Protein AF-A0A2P4YN60-F1 (afdb_monomer_lite)

Organism: NCBI:txid4796

Radius of gyration: 24.67 Å; chains: 1; bounding box: 61×60×65 Å

pLDDT: mean 72.54, std 12.43, range [42.12, 94.31]

Structure (mmCIF, N/CA/C/O backbone):
data_AF-A0A2P4YN60-F1
#
_entry.id   AF-A0A2P4YN60-F1
#
loop_
_atom_site.group_PDB
_atom_site.id
_atom_site.type_symbol
_atom_site.label_atom_id
_atom_site.label_alt_id
_atom_site.label_comp_id
_atom_site.label_asym_id
_atom_site.label_entity_id
_atom_site.label_seq_id
_atom_site.pdbx_PDB_ins_code
_atom_site.Cartn_x
_atom_site.Cartn_y
_atom_site.Cartn_z
_atom_site.occupancy
_atom_site.B_iso_or_equiv
_atom_site.auth_seq_id
_atom_site.auth_comp_id
_atom_site.auth_asym_id
_atom_site.auth_atom_id
_atom_site.pdbx_PDB_model_num
ATOM 1 N N . MET A 1 1 ? -10.918 16.154 24.716 1.00 43.75 1 MET A N 1
ATOM 2 C CA . MET A 1 1 ? -9.650 16.885 24.936 1.00 43.75 1 MET A CA 1
ATOM 3 C C . MET A 1 1 ? -8.994 17.128 23.589 1.00 43.75 1 MET A C 1
ATOM 5 O O . MET A 1 1 ? -8.683 16.168 22.895 1.00 43.75 1 MET A O 1
ATOM 9 N N . SER A 1 2 ? -8.875 18.389 23.170 1.00 44.59 2 SER A N 1
ATOM 10 C CA . SER A 1 2 ? -8.253 18.737 21.890 1.00 44.59 2 SER A CA 1
ATOM 11 C C . SER A 1 2 ? -6.733 18.728 22.062 1.00 44.59 2 SER A C 1
ATOM 13 O O . SER 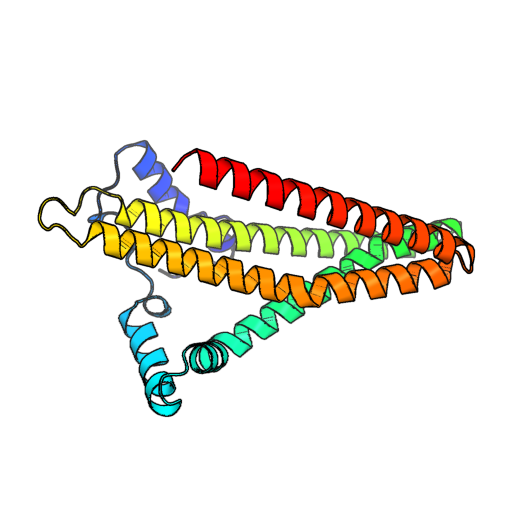A 1 2 ? -6.166 19.667 22.608 1.00 44.59 2 SER A O 1
ATOM 15 N N . ALA A 1 3 ? -6.074 17.636 21.670 1.00 56.84 3 ALA A N 1
ATOM 16 C CA . ALA A 1 3 ? -4.616 17.599 21.599 1.00 56.84 3 ALA A CA 1
ATOM 17 C C . ALA A 1 3 ? -4.142 18.468 20.424 1.00 56.84 3 ALA A C 1
ATOM 19 O O . ALA A 1 3 ? -4.692 18.352 19.322 1.00 56.84 3 ALA A O 1
ATOM 20 N N . GLY A 1 4 ? -3.128 19.308 20.655 1.00 73.94 4 GLY A N 1
ATOM 21 C CA . GLY A 1 4 ? -2.472 20.091 19.604 1.00 73.94 4 GLY A CA 1
ATOM 22 C C . GLY A 1 4 ? -1.830 19.196 18.538 1.00 73.94 4 GLY A C 1
ATOM 23 O O . GLY A 1 4 ? -1.498 18.042 18.806 1.00 73.94 4 GLY A O 1
ATOM 24 N N . ILE A 1 5 ? -1.648 19.721 17.324 1.00 70.12 5 ILE A N 1
ATOM 25 C CA . ILE A 1 5 ? -1.175 18.962 16.148 1.00 70.12 5 ILE A CA 1
ATOM 26 C C . ILE A 1 5 ? 0.157 18.250 16.436 1.00 70.12 5 ILE A C 1
ATOM 28 O O . ILE A 1 5 ? 0.288 17.057 16.179 1.00 70.12 5 ILE A O 1
ATOM 32 N N . VAL A 1 6 ? 1.100 18.939 17.083 1.00 69.00 6 VAL A N 1
ATOM 33 C CA . VAL A 1 6 ? 2.401 18.371 17.481 1.00 69.00 6 VAL A CA 1
ATOM 34 C C . VAL A 1 6 ? 2.238 17.231 18.494 1.00 69.00 6 VAL A C 1
ATOM 36 O O . VAL A 1 6 ? 2.903 16.204 18.390 1.00 69.00 6 VAL A O 1
ATOM 39 N N . SER A 1 7 ? 1.301 17.360 19.438 1.00 71.38 7 SER A N 1
ATOM 40 C CA . SER A 1 7 ? 1.007 16.303 20.414 1.00 71.38 7 SER A CA 1
ATOM 41 C C . SER A 1 7 ? 0.404 15.060 19.759 1.00 71.38 7 SER A C 1
ATOM 43 O O . SER A 1 7 ? 0.708 13.943 20.177 1.00 71.38 7 SER A O 1
ATOM 45 N N . ARG A 1 8 ? -0.406 15.238 18.706 1.00 68.31 8 ARG A N 1
ATOM 46 C CA . ARG A 1 8 ? -0.964 14.131 17.916 1.00 68.31 8 ARG A CA 1
ATOM 47 C C . ARG A 1 8 ? 0.113 13.402 17.116 1.00 68.31 8 ARG A C 1
ATOM 49 O O . ARG A 1 8 ? 0.113 12.178 17.133 1.00 68.31 8 ARG A O 1
ATOM 56 N N . ILE A 1 9 ? 1.031 14.139 16.486 1.00 70.62 9 ILE A N 1
ATOM 57 C CA . ILE A 1 9 ? 2.128 13.573 15.681 1.00 70.62 9 ILE A CA 1
ATOM 58 C C . ILE A 1 9 ? 3.098 12.772 16.558 1.00 70.62 9 ILE A C 1
ATOM 60 O O . ILE A 1 9 ? 3.406 11.629 16.248 1.00 70.62 9 ILE A O 1
ATOM 64 N N . PHE A 1 10 ? 3.535 13.334 17.687 1.00 74.44 10 PHE A N 1
ATOM 65 C CA . PHE A 1 10 ? 4.484 12.668 18.591 1.00 74.44 10 PHE A CA 1
ATOM 66 C C . PHE A 1 10 ? 3.835 11.681 19.570 1.00 74.44 10 PHE A C 1
ATOM 68 O O . PHE A 1 10 ? 4.508 11.206 20.488 1.00 74.44 10 PHE A O 1
ATOM 75 N N . LEU A 1 11 ? 2.528 11.414 19.431 1.00 71.88 11 LEU A N 1
ATOM 76 C CA . LEU A 1 11 ? 1.753 10.559 20.340 1.00 71.88 11 LEU A CA 1
ATOM 77 C C . LEU A 1 11 ? 1.942 10.939 21.822 1.00 71.88 11 LEU A C 1
ATOM 79 O O . LEU A 1 11 ? 1.804 10.112 22.723 1.00 71.88 11 LEU A O 1
ATOM 83 N N . SER A 1 12 ? 2.257 12.206 22.114 1.00 76.19 12 SER A N 1
ATOM 84 C CA . SER A 1 12 ? 2.597 12.625 23.477 1.00 76.19 12 SER A CA 1
ATOM 85 C C . SER A 1 12 ? 1.397 12.536 24.420 1.00 76.19 12 SER A C 1
ATOM 87 O O . SER A 1 12 ? 1.572 12.356 25.623 1.00 76.19 12 SER A O 1
ATOM 89 N N . TRP A 1 13 ? 0.182 12.564 23.864 1.00 75.19 13 TRP A N 1
ATOM 90 C CA . TRP A 1 13 ? -1.073 12.324 24.575 1.00 75.19 13 TRP A CA 1
ATOM 91 C C . TRP A 1 13 ? -1.204 10.888 25.122 1.00 75.19 13 TRP A C 1
ATOM 93 O O . TRP A 1 13 ? -1.932 10.679 26.091 1.00 75.19 13 TRP A O 1
ATOM 103 N N . ALA A 1 14 ? -0.488 9.910 24.552 1.00 74.38 14 ALA A N 1
ATOM 104 C CA . ALA A 1 14 ? -0.507 8.513 24.994 1.00 74.38 14 ALA A CA 1
ATOM 105 C C . ALA A 1 14 ? 0.460 8.235 26.163 1.00 74.38 14 ALA A C 1
ATOM 107 O O . ALA A 1 14 ? 0.212 7.351 26.989 1.00 74.38 14 ALA A O 1
ATOM 108 N N . ARG A 1 15 ? 1.531 9.034 26.284 1.00 78.31 15 ARG A N 1
ATOM 109 C CA . ARG A 1 15 ? 2.585 8.896 27.308 1.00 78.31 15 ARG A CA 1
ATOM 110 C C . ARG A 1 15 ? 2.077 8.763 28.754 1.00 78.31 15 ARG A C 1
ATOM 112 O O . ARG A 1 15 ? 2.523 7.834 29.422 1.00 78.31 15 ARG A O 1
ATOM 119 N N . PRO A 1 16 ? 1.153 9.604 29.265 1.00 80.12 16 PRO A N 1
ATOM 120 C CA . PRO A 1 16 ? 0.710 9.498 30.659 1.00 80.12 16 PRO A CA 1
ATOM 121 C C . PRO A 1 16 ? -0.002 8.175 30.974 1.00 80.12 16 PRO A C 1
ATOM 123 O O . PRO A 1 16 ? 0.125 7.661 32.082 1.00 80.12 16 PRO A O 1
ATOM 126 N N . ARG A 1 17 ? -0.718 7.577 30.009 1.00 73.06 17 ARG A N 1
ATOM 127 C CA . ARG A 1 17 ? -1.339 6.258 30.208 1.00 73.06 17 ARG A CA 1
ATOM 128 C C . ARG A 1 17 ? -0.345 5.117 30.065 1.00 73.06 17 ARG A C 1
ATOM 130 O O . ARG A 1 17 ? -0.485 4.139 30.786 1.00 73.06 17 ARG A O 1
ATOM 137 N N . MET A 1 18 ? 0.656 5.235 29.192 1.00 78.00 18 MET A N 1
ATOM 138 C CA . MET A 1 18 ? 1.744 4.253 29.118 1.00 78.00 18 MET A CA 1
ATOM 139 C C . MET A 1 18 ? 2.541 4.190 30.424 1.00 78.00 18 MET A C 1
ATOM 141 O O . MET A 1 18 ? 2.832 3.102 30.908 1.00 78.00 18 MET A O 1
ATOM 145 N N . ASP A 1 19 ? 2.832 5.339 31.034 1.00 82.31 19 ASP A N 1
ATOM 146 C CA . ASP A 1 19 ? 3.507 5.388 32.335 1.00 82.31 19 ASP A CA 1
ATOM 147 C C . ASP A 1 19 ? 2.635 4.779 33.451 1.00 82.31 19 ASP A C 1
ATOM 149 O O . ASP A 1 19 ? 3.107 4.023 34.300 1.00 82.31 19 ASP A O 1
ATOM 153 N N . GLN A 1 20 ? 1.322 5.018 33.404 1.00 78.88 20 GLN A N 1
ATOM 154 C CA . GLN A 1 20 ? 0.365 4.386 34.313 1.00 78.88 20 GLN A CA 1
ATOM 155 C C . GLN A 1 20 ? 0.275 2.861 34.105 1.00 78.88 20 GLN A C 1
ATOM 157 O O . GLN A 1 20 ? 0.205 2.125 35.087 1.00 78.88 20 GLN A O 1
ATOM 162 N N . ALA A 1 21 ? 0.321 2.391 32.853 1.00 75.25 21 ALA A N 1
ATOM 163 C CA . ALA A 1 21 ? 0.337 0.974 32.477 1.00 75.25 21 ALA A CA 1
ATOM 164 C C . ALA A 1 21 ? 1.585 0.247 32.986 1.00 75.25 21 ALA A C 1
ATOM 166 O O . ALA A 1 21 ? 1.522 -0.917 33.373 1.00 75.25 21 ALA A O 1
ATOM 167 N N . HIS A 1 22 ? 2.723 0.942 32.976 1.00 80.62 22 HIS A N 1
ATOM 168 C CA . HIS A 1 22 ? 3.987 0.412 33.467 1.00 80.62 22 HIS A CA 1
ATOM 169 C C . HIS A 1 22 ? 3.972 0.221 34.990 1.00 80.62 22 HIS A C 1
ATOM 171 O O . HIS A 1 22 ? 4.568 -0.716 35.510 1.00 80.62 22 HIS A O 1
ATOM 177 N N . LYS A 1 23 ? 3.252 1.093 35.707 1.00 84.44 23 LYS A N 1
ATOM 178 C CA . LYS A 1 23 ? 3.158 1.082 37.175 1.00 84.44 23 LYS A CA 1
ATOM 179 C C . LYS A 1 23 ? 2.063 0.163 37.714 1.00 84.44 23 LYS A C 1
ATOM 181 O O . LYS A 1 23 ? 2.186 -0.329 38.833 1.00 84.44 23 LYS A O 1
ATOM 186 N N . ARG A 1 24 ? 0.973 -0.044 36.969 1.00 77.56 24 ARG A N 1
ATOM 187 C CA . ARG A 1 24 ? -0.135 -0.921 37.377 1.00 77.56 24 ARG A CA 1
ATOM 188 C C . ARG A 1 24 ? -0.867 -1.516 36.177 1.00 77.56 24 ARG A C 1
ATOM 190 O O . ARG A 1 24 ? -0.985 -0.879 35.133 1.00 77.56 24 ARG A O 1
ATOM 197 N N . GLN A 1 25 ? -1.460 -2.693 36.368 1.00 74.44 25 GLN A N 1
ATOM 198 C CA . GLN A 1 25 ? -2.369 -3.277 35.382 1.00 74.44 25 GLN A CA 1
ATOM 199 C C . GLN A 1 25 ? -3.595 -2.366 35.188 1.00 74.44 25 GLN A C 1
ATOM 201 O O . GLN A 1 25 ? -4.212 -1.930 36.162 1.00 74.44 25 GLN A O 1
ATOM 206 N N . LEU A 1 26 ? -3.929 -2.049 33.933 1.00 71.75 26 LEU A N 1
ATOM 207 C CA . LEU A 1 26 ? -5.064 -1.181 33.614 1.00 71.75 26 LEU A CA 1
ATOM 208 C C . LEU A 1 26 ? -6.398 -1.900 33.824 1.00 71.75 26 LEU A C 1
ATOM 210 O O . LEU A 1 26 ? -6.600 -3.021 33.351 1.00 71.75 26 LEU A O 1
ATOM 214 N N . ASN A 1 27 ? -7.336 -1.196 34.454 1.00 69.94 27 ASN A N 1
ATOM 215 C CA . ASN A 1 27 ? -8.731 -1.615 34.559 1.00 69.94 27 ASN A CA 1
ATOM 216 C C . ASN A 1 27 ? -9.571 -1.032 33.413 1.00 69.94 27 ASN A C 1
ATOM 218 O O . ASN A 1 27 ? -9.214 -0.018 32.817 1.00 69.94 27 ASN A O 1
ATOM 222 N N . SER A 1 28 ? -10.734 -1.628 33.128 1.00 66.81 28 SER A N 1
ATOM 223 C CA . SER A 1 28 ? -11.638 -1.180 32.052 1.00 66.81 28 SER A CA 1
ATOM 224 C C . SER A 1 28 ? -12.156 0.258 32.214 1.00 66.81 28 SER A C 1
ATOM 226 O O . SER A 1 28 ? -12.611 0.856 31.246 1.00 66.81 28 SER A O 1
ATOM 228 N N . SER A 1 29 ? -12.081 0.828 33.417 1.00 67.38 29 SER A N 1
ATOM 229 C CA . SER A 1 29 ? -12.421 2.227 33.708 1.00 67.38 29 SER A CA 1
ATOM 230 C C . SER A 1 29 ? -11.293 3.220 33.399 1.00 67.38 29 SER A C 1
ATOM 232 O O . SER A 1 29 ? -11.545 4.418 33.315 1.00 67.38 29 SER A O 1
ATOM 234 N N . ASP A 1 30 ? -10.050 2.751 33.238 1.00 66.69 30 ASP A N 1
ATOM 235 C CA . ASP A 1 30 ? -8.882 3.596 32.930 1.00 66.69 30 ASP A CA 1
ATOM 236 C C . ASP A 1 30 ? -8.747 3.901 31.431 1.00 66.69 30 ASP A C 1
ATOM 238 O O . ASP A 1 30 ? -7.851 4.617 30.984 1.00 66.69 30 ASP A O 1
ATOM 242 N N . VAL A 1 31 ? -9.658 3.350 30.649 1.00 68.75 31 VAL A N 1
ATOM 243 C CA . VAL A 1 31 ? -9.699 3.400 29.201 1.00 68.75 31 VAL A CA 1
ATOM 244 C C . VAL A 1 31 ? -10.334 4.705 28.766 1.00 68.75 31 VAL A C 1
ATOM 246 O O . VAL A 1 31 ? -11.348 5.122 29.324 1.00 68.75 31 VAL A O 1
ATOM 249 N N . TRP A 1 32 ? -9.764 5.365 27.761 1.00 67.81 32 TRP A N 1
ATOM 250 C CA . TRP A 1 32 ? -10.426 6.534 27.196 1.00 67.81 32 TRP A CA 1
ATOM 251 C C . TRP A 1 32 ? -11.763 6.148 26.574 1.00 67.81 32 TRP A C 1
ATOM 253 O O . TRP A 1 32 ? -11.847 5.226 25.763 1.00 67.81 32 TRP A O 1
ATOM 263 N N . SER A 1 33 ? -12.797 6.910 26.913 1.00 61.34 33 SER A N 1
ATOM 264 C CA . SER A 1 33 ? -14.061 6.872 26.193 1.00 61.34 33 SER A CA 1
ATOM 265 C C . SER A 1 33 ? -13.808 7.213 24.725 1.00 61.34 33 SER A C 1
ATOM 267 O O . SER A 1 33 ? -13.097 8.181 24.426 1.00 61.34 33 SER A O 1
ATOM 269 N N . LEU A 1 34 ? -14.383 6.425 23.813 1.00 61.97 34 LEU A N 1
ATOM 270 C CA . LEU A 1 34 ? -14.265 6.698 22.385 1.00 61.97 34 LEU A CA 1
ATOM 271 C C . LEU A 1 34 ? -14.807 8.106 22.083 1.00 61.97 34 LEU A C 1
ATOM 273 O O . LEU A 1 34 ? -15.872 8.471 22.587 1.00 61.97 34 LEU A O 1
ATOM 277 N N . PRO A 1 35 ? -14.108 8.912 21.264 1.00 64.38 35 PRO A N 1
ATOM 278 C CA . PRO A 1 35 ? -14.649 10.182 20.802 1.00 64.38 35 PRO A CA 1
ATOM 279 C C . PRO A 1 35 ? -15.993 9.961 20.092 1.00 64.38 35 PRO A C 1
ATOM 281 O O . PRO A 1 35 ? -16.106 9.041 19.283 1.00 64.38 35 PRO A O 1
ATOM 284 N N . CYS A 1 36 ? -16.975 10.845 20.313 1.00 57.22 36 CYS A N 1
ATOM 285 C CA . CYS A 1 36 ? -18.318 10.775 19.712 1.00 57.22 36 CYS A CA 1
ATOM 286 C C . CYS A 1 36 ? -18.390 10.381 18.216 1.00 57.22 36 CYS A C 1
ATOM 288 O O . CYS A 1 36 ? -19.293 9.616 17.870 1.00 57.22 36 CYS A O 1
ATOM 290 N N . PRO A 1 37 ? -17.493 10.833 17.305 1.00 60.25 37 PRO A N 1
ATOM 291 C CA . PRO A 1 37 ? -17.544 10.412 15.897 1.00 60.25 37 PRO A CA 1
ATOM 292 C C . PRO A 1 37 ? -17.231 8.926 15.655 1.00 60.25 37 PRO A C 1
ATOM 294 O O . PRO A 1 37 ? -17.560 8.410 14.591 1.00 60.25 37 PRO A O 1
ATOM 297 N N . PHE A 1 38 ? -16.600 8.242 16.611 1.00 56.81 38 PHE A N 1
ATOM 298 C CA . PHE A 1 38 ? -16.247 6.821 16.536 1.00 56.81 38 PHE A CA 1
ATOM 299 C C . PHE A 1 38 ? -17.118 5.944 17.444 1.00 56.81 38 PHE A C 1
ATOM 301 O O . PHE A 1 38 ? -16.873 4.746 17.569 1.00 56.81 38 PHE A O 1
ATOM 308 N N . GLN A 1 39 ? -18.137 6.523 18.082 1.00 66.88 39 GLN A N 1
ATOM 309 C CA . GLN A 1 39 ? -19.069 5.772 18.910 1.00 66.88 39 GLN A CA 1
ATOM 310 C C . GLN A 1 39 ? -19.992 4.920 18.032 1.00 66.88 39 GLN A C 1
ATOM 312 O O . GLN A 1 39 ? -20.512 5.389 17.014 1.00 66.88 39 GLN A O 1
ATOM 317 N N . ALA A 1 40 ? -20.203 3.666 18.441 1.00 62.59 40 ALA A N 1
ATOM 318 C CA . ALA A 1 40 ? -20.997 2.699 17.690 1.00 62.59 40 ALA A CA 1
ATOM 319 C C . ALA A 1 40 ? -22.408 3.223 17.387 1.00 62.59 40 ALA A C 1
ATOM 321 O O . ALA A 1 40 ? -22.865 3.086 16.259 1.00 62.59 40 ALA A O 1
ATOM 322 N N . ASP A 1 41 ? -23.054 3.903 18.337 1.00 64.25 41 ASP A N 1
ATOM 323 C CA . ASP A 1 41 ? -24.407 4.447 18.167 1.00 64.25 41 ASP A CA 1
ATOM 324 C C . ASP A 1 41 ? -24.482 5.476 17.029 1.00 64.25 41 ASP A C 1
ATOM 326 O O . ASP A 1 41 ? -25.377 5.421 16.185 1.00 64.25 41 ASP A O 1
ATOM 330 N N . THR A 1 42 ? -23.496 6.372 16.944 1.00 65.88 42 THR A N 1
ATOM 331 C CA . THR A 1 42 ? -23.396 7.390 15.889 1.00 65.88 42 THR A CA 1
ATOM 332 C C . THR A 1 42 ? -23.143 6.752 14.521 1.00 65.88 42 THR A C 1
ATOM 334 O O . THR A 1 42 ? -23.767 7.129 13.523 1.00 65.88 42 THR A O 1
ATOM 337 N N . ILE A 1 43 ? -22.245 5.761 14.457 1.00 65.94 43 ILE A N 1
ATOM 338 C CA . ILE A 1 43 ? -21.926 5.041 13.215 1.00 65.94 43 ILE A CA 1
ATOM 339 C C . ILE A 1 43 ? -23.137 4.231 12.754 1.00 65.94 43 ILE A C 1
ATOM 341 O O . ILE A 1 43 ? -23.503 4.312 11.584 1.00 65.94 43 ILE A O 1
ATOM 345 N N . VAL A 1 44 ? -23.801 3.515 13.664 1.00 66.81 44 VAL A N 1
ATOM 346 C CA . VAL A 1 44 ? -25.009 2.731 13.382 1.00 66.81 44 VAL A CA 1
ATOM 347 C C . VAL A 1 44 ? -26.122 3.637 12.875 1.00 66.81 44 VAL A C 1
ATOM 349 O O . VAL A 1 44 ? -26.701 3.330 11.841 1.00 66.81 44 VAL A O 1
ATOM 352 N N . GLN A 1 45 ? -26.373 4.793 13.495 1.00 69.06 45 GLN A N 1
ATOM 353 C CA . GLN A 1 45 ? -27.378 5.742 12.999 1.00 69.06 45 GLN A CA 1
ATOM 354 C C . GLN A 1 45 ? -27.037 6.304 11.609 1.00 69.06 45 GLN A C 1
ATOM 356 O O . GLN A 1 45 ? -27.930 6.503 10.779 1.00 69.06 45 GLN A O 1
ATOM 361 N N . THR A 1 46 ? -25.749 6.517 11.328 1.00 69.44 46 THR A N 1
ATOM 362 C CA . THR A 1 46 ? -25.265 6.960 10.012 1.00 69.44 46 THR A CA 1
ATOM 363 C C . THR A 1 46 ? -25.405 5.857 8.957 1.00 69.44 46 THR A C 1
ATOM 365 O O . THR A 1 46 ? -25.714 6.147 7.805 1.00 69.44 46 THR A O 1
ATOM 368 N N . PHE A 1 47 ? -25.234 4.590 9.346 1.00 66.31 47 PHE A N 1
ATOM 369 C CA . PHE A 1 47 ? -25.337 3.423 8.467 1.00 66.31 47 PHE A CA 1
ATOM 370 C C . PHE A 1 47 ? -26.769 2.930 8.257 1.00 66.31 47 PHE A C 1
ATOM 372 O O . PHE A 1 47 ? -27.108 2.427 7.189 1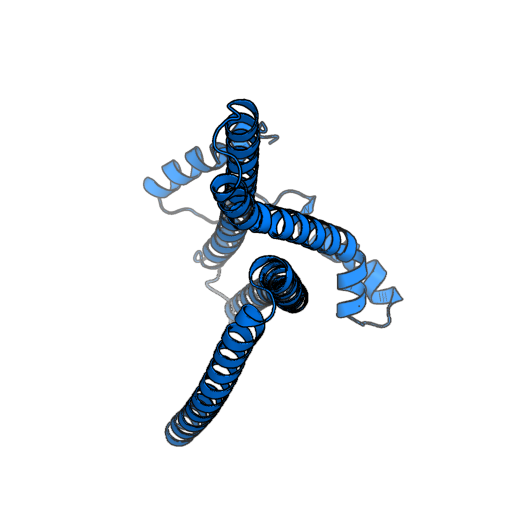.00 66.31 47 PHE A O 1
ATOM 379 N N . GLN A 1 48 ? -27.631 3.077 9.259 1.00 69.00 48 GLN A N 1
ATOM 380 C CA . GLN A 1 48 ? -28.985 2.535 9.259 1.00 69.00 48 GLN A CA 1
ATOM 381 C C . GLN A 1 48 ? -29.862 3.215 8.201 1.00 69.00 48 GLN A C 1
ATOM 383 O O . GLN A 1 48 ? -30.613 2.532 7.506 1.00 69.00 48 GLN A O 1
ATOM 388 N N . LYS A 1 49 ? -29.708 4.532 8.000 1.00 71.25 49 LYS A N 1
ATOM 389 C CA . LYS A 1 49 ? -30.411 5.290 6.947 1.00 71.25 49 LYS A CA 1
ATOM 390 C C . LYS A 1 49 ? -30.136 4.739 5.527 1.00 71.25 49 LYS A C 1
ATOM 392 O O . LYS A 1 49 ? -31.097 4.376 4.849 1.00 71.25 49 LYS A O 1
ATOM 397 N N . PRO A 1 50 ? -28.876 4.606 5.062 1.00 65.94 50 PRO A N 1
ATOM 398 C CA . PRO A 1 50 ? -28.579 4.023 3.751 1.00 65.94 50 PRO A CA 1
ATOM 399 C C . PRO A 1 50 ? -28.871 2.516 3.666 1.00 65.94 50 PRO A C 1
ATOM 401 O O . PRO A 1 50 ? -29.274 2.032 2.612 1.00 65.94 50 PRO A O 1
ATOM 404 N N . LEU A 1 51 ? -28.746 1.751 4.754 1.00 68.81 51 LEU A N 1
ATOM 405 C CA . LEU A 1 51 ? -28.976 0.299 4.718 1.00 68.81 51 LEU A CA 1
ATOM 406 C C . LEU A 1 51 ? -30.454 -0.068 4.481 1.00 68.81 51 LEU A C 1
ATOM 408 O O . LEU A 1 51 ? -30.743 -1.061 3.806 1.00 68.81 51 LEU A O 1
ATOM 412 N N . VAL A 1 52 ? -31.380 0.768 4.969 1.00 69.75 52 VAL A N 1
ATOM 413 C CA . VAL A 1 52 ? -32.821 0.663 4.680 1.00 69.75 52 VAL A CA 1
ATOM 414 C C . VAL A 1 52 ? -33.138 1.096 3.241 1.00 69.75 52 VAL A C 1
ATOM 416 O O . VAL A 1 52 ? -33.921 0.426 2.569 1.00 69.75 52 VAL A O 1
ATOM 419 N N . LEU A 1 53 ? -32.488 2.149 2.727 1.00 73.69 53 LEU A N 1
ATOM 420 C CA . LEU A 1 53 ? -32.688 2.644 1.355 1.00 73.69 53 LEU A CA 1
ATOM 421 C C . LEU A 1 53 ? -32.194 1.663 0.273 1.00 73.69 53 LEU A C 1
ATOM 423 O O . LEU A 1 53 ? -32.821 1.533 -0.775 1.00 73.69 53 LEU A O 1
ATOM 427 N N . PHE A 1 54 ? -31.102 0.933 0.521 1.00 70.50 54 PHE A N 1
ATOM 428 C CA . PHE A 1 54 ? -30.464 0.043 -0.463 1.00 70.50 54 PHE A CA 1
ATOM 429 C C . PHE A 1 54 ? -30.841 -1.445 -0.327 1.00 70.50 54 PHE A C 1
ATOM 431 O O . PHE A 1 54 ? -30.041 -2.317 -0.662 1.00 70.50 54 PHE A O 1
ATOM 438 N N . LYS A 1 55 ? -32.048 -1.772 0.164 1.00 66.31 55 LYS A N 1
ATOM 439 C CA . LYS A 1 55 ? -32.556 -3.163 0.256 1.00 66.31 55 LYS A CA 1
ATOM 440 C C . LYS A 1 55 ? -31.541 -4.157 0.872 1.00 66.31 55 LYS A C 1
ATOM 442 O O . LYS A 1 55 ? -31.392 -5.272 0.381 1.00 66.31 55 LYS A O 1
ATOM 447 N N . ARG A 1 56 ? -30.828 -3.762 1.939 1.00 62.50 56 ARG A N 1
ATOM 448 C CA . ARG A 1 56 ? -29.797 -4.569 2.639 1.00 62.50 56 ARG A CA 1
ATOM 449 C C . ARG A 1 56 ? -28.521 -4.911 1.848 1.00 62.50 56 ARG A C 1
ATOM 451 O O . ARG A 1 56 ? -27.749 -5.755 2.303 1.00 62.50 56 ARG A O 1
ATOM 458 N N . SER A 1 57 ? -28.208 -4.248 0.731 1.00 71.12 57 SER A N 1
ATOM 459 C CA . SER A 1 57 ? -26.894 -4.435 0.095 1.00 71.12 57 SER A CA 1
ATOM 460 C C . SER A 1 57 ? -25.781 -3.732 0.896 1.00 71.12 57 SER A C 1
ATOM 462 O O . SER A 1 57 ? -25.494 -2.551 0.688 1.00 71.12 57 SER A O 1
ATOM 464 N N . LEU A 1 58 ? -25.140 -4.477 1.802 1.00 72.06 58 LEU A N 1
ATOM 465 C CA . LEU A 1 58 ? -23.993 -4.058 2.625 1.00 72.06 58 LEU A CA 1
ATOM 466 C C . LEU A 1 58 ? -22.851 -3.359 1.860 1.00 72.06 58 LEU A C 1
ATOM 468 O O . LEU A 1 58 ? -22.436 -2.286 2.302 1.00 72.06 58 LEU A O 1
ATOM 472 N N . PRO A 1 59 ? -22.352 -3.878 0.718 1.00 73.56 59 PRO A N 1
ATOM 473 C CA . PRO A 1 59 ? -21.219 -3.254 0.032 1.00 73.56 59 PRO A CA 1
ATOM 474 C C . PRO A 1 59 ? -21.568 -1.877 -0.542 1.00 73.56 59 PRO A C 1
ATOM 476 O O . PRO A 1 59 ? -20.726 -0.985 -0.560 1.00 73.56 59 PRO A O 1
ATOM 479 N N . ARG A 1 60 ? -22.824 -1.664 -0.955 1.00 72.38 60 ARG A N 1
ATOM 480 C CA . ARG A 1 60 ? -23.271 -0.385 -1.521 1.00 72.38 60 ARG A CA 1
ATOM 481 C C . ARG A 1 60 ? -23.439 0.691 -0.449 1.00 72.38 60 ARG A C 1
ATOM 483 O O . ARG A 1 60 ? -23.049 1.833 -0.673 1.00 72.38 60 ARG A O 1
ATOM 490 N N . ALA A 1 61 ? -23.945 0.314 0.726 1.00 70.94 61 ALA A N 1
ATOM 491 C CA . ALA A 1 61 ? -24.025 1.208 1.881 1.00 70.94 61 ALA A CA 1
ATOM 492 C C . ALA A 1 61 ? -22.623 1.590 2.401 1.00 70.94 61 ALA A C 1
ATOM 494 O O . ALA A 1 61 ? -22.364 2.763 2.667 1.00 70.94 61 ALA A O 1
ATOM 495 N N . LEU A 1 62 ? -21.693 0.624 2.451 1.00 71.81 62 LEU A N 1
ATOM 496 C CA . LEU A 1 62 ? -20.272 0.859 2.745 1.00 71.81 62 LEU A CA 1
ATOM 497 C C . LEU A 1 62 ? -19.646 1.869 1.784 1.00 71.81 62 LEU A C 1
ATOM 499 O O . LEU A 1 62 ? -19.019 2.830 2.230 1.00 71.81 62 LEU A O 1
ATOM 503 N N . PHE A 1 63 ? -19.857 1.686 0.481 1.00 77.31 63 PHE A N 1
ATOM 504 C CA . PHE A 1 63 ? -19.277 2.567 -0.527 1.00 77.31 63 PHE A CA 1
ATOM 505 C C . PHE A 1 63 ? -19.831 3.995 -0.461 1.00 77.31 63 PHE A C 1
ATOM 507 O O . PHE A 1 63 ? -19.099 4.943 -0.707 1.00 77.31 63 PHE A O 1
ATOM 514 N N . GLN A 1 64 ? -21.096 4.189 -0.086 1.00 76.50 64 GLN A N 1
ATOM 515 C CA . GLN A 1 64 ? -21.662 5.534 0.037 1.00 76.50 64 GLN A CA 1
ATOM 516 C C . GLN A 1 64 ? -21.112 6.304 1.247 1.00 76.50 64 GLN A C 1
ATOM 518 O O . GLN A 1 64 ? -20.878 7.506 1.153 1.00 76.50 64 GLN A O 1
ATOM 523 N N . VAL A 1 65 ? -20.897 5.627 2.378 1.00 71.06 65 VAL A N 1
ATOM 524 C CA . VAL A 1 65 ? -20.431 6.272 3.619 1.00 71.06 65 VAL A CA 1
ATOM 525 C C . VAL A 1 65 ? -18.914 6.475 3.615 1.00 71.06 65 VAL A C 1
ATOM 527 O O . VAL A 1 65 ? -18.425 7.524 4.035 1.00 71.06 65 VAL A O 1
ATOM 530 N N . PHE A 1 66 ? -18.155 5.494 3.122 1.00 71.19 66 PHE A N 1
ATOM 531 C CA . PHE A 1 66 ? -16.689 5.516 3.154 1.00 71.19 66 PHE A CA 1
ATOM 532 C C . PHE A 1 66 ? -16.034 5.784 1.796 1.00 71.19 66 PHE A C 1
ATOM 534 O O . PHE A 1 66 ? -14.821 5.975 1.752 1.00 71.19 66 PHE A O 1
ATOM 541 N N . GLY A 1 67 ? -16.796 5.859 0.702 1.00 78.00 67 GLY A N 1
ATOM 542 C CA . GLY A 1 67 ? -16.255 5.969 -0.658 1.00 78.00 67 GLY A CA 1
ATOM 543 C C . GLY A 1 67 ? -15.386 7.200 -0.889 1.00 78.00 67 GLY A C 1
ATOM 544 O O . GLY A 1 67 ? -14.345 7.089 -1.526 1.00 78.00 67 GLY A O 1
ATOM 545 N N . LEU A 1 68 ? -15.742 8.356 -0.314 1.00 79.00 68 LEU A N 1
ATOM 546 C CA . LEU A 1 68 ? -14.905 9.556 -0.431 1.00 79.00 68 LEU A CA 1
ATOM 547 C C . LEU A 1 68 ? -13.550 9.366 0.264 1.00 79.00 68 LEU A C 1
ATOM 549 O O . LEU A 1 68 ? -12.515 9.724 -0.287 1.00 79.00 68 LEU A O 1
ATOM 553 N N . ARG A 1 69 ? -13.549 8.770 1.462 1.00 74.25 69 ARG A N 1
ATOM 554 C CA . ARG A 1 69 ? -12.312 8.480 2.202 1.00 74.25 69 ARG A CA 1
ATOM 555 C C . ARG A 1 69 ? -11.467 7.449 1.459 1.00 74.25 69 ARG A C 1
ATOM 557 O O . ARG A 1 69 ? -10.275 7.664 1.296 1.00 74.25 69 ARG A O 1
ATOM 564 N N . PHE A 1 70 ? -12.101 6.395 0.947 1.00 81.25 70 PHE A N 1
ATOM 565 C CA . PHE A 1 70 ? -11.470 5.383 0.102 1.00 81.25 70 PHE A CA 1
ATOM 566 C C . PHE A 1 70 ? -10.797 6.021 -1.123 1.00 81.25 70 PHE A C 1
ATOM 568 O O . PHE A 1 70 ? -9.619 5.793 -1.371 1.00 81.25 70 PHE A O 1
ATOM 575 N N . PHE A 1 71 ? -11.503 6.896 -1.843 1.00 84.56 71 PHE A N 1
ATOM 576 C CA . PHE A 1 71 ? -10.956 7.578 -3.014 1.00 84.56 71 PHE A CA 1
ATOM 577 C C . PHE A 1 71 ? -9.780 8.507 -2.667 1.00 84.56 71 PHE A C 1
ATOM 579 O O . PHE A 1 71 ? -8.764 8.485 -3.356 1.00 84.56 71 PHE A O 1
ATOM 586 N N . MET A 1 72 ? -9.870 9.278 -1.576 1.00 77.75 72 MET A N 1
ATOM 587 C CA . MET A 1 72 ? -8.769 10.137 -1.108 1.00 77.75 72 MET A CA 1
ATOM 588 C C . MET A 1 72 ? -7.524 9.335 -0.698 1.00 77.75 72 MET A C 1
ATOM 590 O O . MET A 1 72 ? -6.396 9.752 -0.978 1.00 77.75 72 MET A O 1
ATOM 594 N N . THR A 1 73 ? -7.709 8.171 -0.070 1.00 80.81 73 THR A N 1
ATOM 595 C CA . THR A 1 73 ? -6.614 7.242 0.235 1.00 80.81 73 THR A CA 1
ATOM 596 C C . THR A 1 73 ? -5.982 6.711 -1.051 1.00 80.81 73 THR A C 1
ATOM 598 O O . THR A 1 73 ? -4.765 6.791 -1.202 1.00 80.81 73 THR A O 1
ATOM 601 N N . GLY A 1 74 ? -6.791 6.262 -2.015 1.00 83.06 74 GLY A N 1
ATOM 602 C CA . GLY A 1 74 ? -6.312 5.827 -3.327 1.00 83.06 74 GLY A CA 1
ATOM 603 C C . GLY A 1 74 ? -5.522 6.903 -4.071 1.00 83.06 74 GLY A C 1
ATOM 604 O O . GLY A 1 74 ? -4.442 6.617 -4.583 1.00 83.06 74 GLY A O 1
ATOM 605 N N . LEU A 1 75 ? -6.005 8.149 -4.062 1.00 82.94 75 LEU A N 1
ATOM 606 C CA . LEU A 1 75 ? -5.319 9.286 -4.678 1.00 82.94 75 LEU A CA 1
ATOM 607 C C . LEU A 1 75 ? -3.964 9.563 -4.013 1.00 82.94 75 LEU A C 1
ATOM 609 O O . LEU A 1 75 ? -2.966 9.724 -4.707 1.00 82.94 75 LEU A O 1
ATOM 613 N N . THR A 1 76 ? -3.909 9.576 -2.679 1.00 75.94 76 THR A N 1
ATOM 614 C CA . THR A 1 76 ? -2.654 9.785 -1.934 1.00 75.94 76 THR A CA 1
ATOM 615 C C . THR A 1 76 ? -1.622 8.705 -2.258 1.00 75.94 76 THR A C 1
ATOM 617 O O . THR A 1 76 ? -0.450 9.014 -2.478 1.00 75.94 76 THR A O 1
ATOM 620 N N . ILE A 1 77 ? -2.046 7.439 -2.322 1.00 80.75 77 ILE A N 1
ATOM 621 C CA . ILE A 1 77 ? -1.141 6.335 -2.659 1.00 80.75 77 ILE A CA 1
ATOM 622 C C . ILE A 1 77 ? -0.679 6.447 -4.117 1.00 80.75 77 ILE A C 1
ATOM 624 O O . ILE A 1 77 ? 0.499 6.246 -4.392 1.00 80.75 77 ILE A O 1
ATOM 628 N N . LEU A 1 78 ? -1.560 6.828 -5.044 1.00 82.19 78 LEU A N 1
ATOM 629 C CA . LEU A 1 78 ? -1.200 7.040 -6.447 1.00 82.19 78 LEU A CA 1
ATOM 630 C C . LEU A 1 78 ? -0.168 8.166 -6.604 1.00 82.19 78 LEU A C 1
ATOM 632 O O . LEU A 1 78 ? 0.827 7.989 -7.299 1.00 82.19 78 LEU A O 1
ATOM 636 N N . VAL A 1 79 ? -0.353 9.297 -5.917 1.00 79.94 79 VAL A N 1
ATOM 637 C CA . VAL A 1 79 ? 0.625 10.400 -5.909 1.00 79.94 79 VAL A CA 1
ATOM 638 C C . VAL A 1 79 ? 1.964 9.936 -5.334 1.00 79.94 79 VAL A C 1
ATOM 640 O O . VAL A 1 79 ? 3.013 10.204 -5.916 1.00 79.94 79 VAL A O 1
ATOM 643 N N . SER A 1 80 ? 1.937 9.190 -4.228 1.00 75.75 80 SER A N 1
ATOM 644 C CA . SER A 1 80 ? 3.138 8.603 -3.628 1.00 75.75 80 SER A CA 1
ATOM 645 C C . SER A 1 80 ? 3.856 7.644 -4.591 1.00 75.75 80 SER A C 1
ATOM 647 O O . SER A 1 80 ? 5.080 7.696 -4.704 1.00 75.75 80 SER A O 1
ATOM 649 N N . MET A 1 81 ? 3.104 6.834 -5.344 1.00 80.25 81 MET A N 1
ATOM 650 C CA . MET A 1 81 ? 3.623 5.908 -6.354 1.00 80.25 81 MET A CA 1
ATOM 651 C C . MET A 1 81 ? 4.267 6.635 -7.544 1.00 80.25 81 MET A C 1
ATOM 653 O O . MET A 1 81 ? 5.332 6.240 -8.010 1.00 80.25 81 MET A O 1
ATOM 657 N N . LEU A 1 82 ? 3.652 7.712 -8.038 1.00 77.19 82 LEU A N 1
ATOM 658 C CA . LEU A 1 82 ? 4.246 8.528 -9.102 1.00 77.19 82 LEU A CA 1
ATOM 659 C C . LEU A 1 82 ? 5.528 9.215 -8.627 1.00 77.19 82 LEU A C 1
ATOM 661 O O . LEU A 1 82 ? 6.489 9.326 -9.382 1.00 77.19 82 LEU A O 1
ATOM 665 N N . CYS A 1 83 ? 5.560 9.642 -7.366 1.00 71.44 83 CYS A N 1
ATOM 666 C CA . CYS A 1 83 ? 6.723 10.303 -6.793 1.00 71.44 83 CYS A CA 1
ATOM 667 C C . CYS A 1 83 ? 7.892 9.331 -6.558 1.00 71.44 83 CYS A C 1
ATOM 669 O O . CYS A 1 83 ? 9.041 9.687 -6.802 1.00 71.44 83 CYS A O 1
ATOM 671 N N . SER A 1 84 ? 7.624 8.078 -6.170 1.00 72.75 84 SER A N 1
ATOM 672 C CA . SER A 1 84 ? 8.680 7.066 -6.012 1.00 72.75 84 SER A CA 1
ATOM 673 C C . SER A 1 84 ? 9.342 6.668 -7.337 1.00 72.75 84 SER A C 1
ATOM 675 O O . SER A 1 84 ? 10.506 6.270 -7.343 1.00 72.75 84 SER A O 1
ATOM 677 N N . LEU A 1 85 ? 8.650 6.846 -8.467 1.00 71.50 85 LEU A N 1
ATOM 678 C CA . LEU A 1 85 ? 9.208 6.637 -9.805 1.00 71.50 85 LEU A CA 1
ATOM 679 C C . LEU A 1 85 ? 10.261 7.695 -10.189 1.00 71.50 85 LEU A C 1
ATOM 681 O O . LEU A 1 85 ? 11.108 7.436 -11.041 1.00 71.50 85 LEU A O 1
ATOM 685 N N . VAL A 1 86 ? 10.246 8.868 -9.545 1.00 70.19 86 VAL A N 1
ATOM 686 C CA . VAL A 1 86 ? 11.182 9.968 -9.836 1.00 70.19 86 VAL A CA 1
ATOM 687 C C . VAL A 1 86 ? 12.617 9.621 -9.425 1.00 70.19 86 VAL A C 1
ATOM 689 O O . VAL A 1 86 ? 13.552 10.091 -10.062 1.00 70.19 86 VAL A O 1
ATOM 692 N N . GLY A 1 87 ? 12.815 8.761 -8.419 1.00 69.88 87 GLY A N 1
ATOM 693 C CA . GLY A 1 87 ? 14.152 8.326 -7.991 1.00 69.88 87 GLY A CA 1
ATOM 694 C C . GLY A 1 87 ? 14.953 7.657 -9.121 1.00 69.88 87 GLY A C 1
ATOM 695 O O . GLY A 1 87 ? 16.028 8.144 -9.470 1.00 69.88 87 GLY A O 1
ATOM 696 N N . PRO A 1 88 ? 14.421 6.591 -9.748 1.00 68.44 88 PRO A N 1
ATOM 697 C CA . PRO A 1 88 ? 15.022 5.982 -10.937 1.00 68.44 88 PRO A CA 1
ATOM 698 C C . PRO A 1 88 ? 15.211 6.950 -12.118 1.00 68.44 88 PRO A C 1
ATOM 700 O O . PRO A 1 88 ? 16.205 6.859 -12.829 1.00 68.44 88 PRO A O 1
ATOM 703 N N . LEU A 1 89 ? 14.282 7.892 -12.311 1.00 65.75 89 LEU A N 1
ATOM 704 C CA . LEU A 1 89 ? 14.357 8.943 -13.335 1.00 65.75 89 LEU A CA 1
ATOM 705 C C . LEU A 1 89 ? 15.532 9.903 -13.113 1.00 65.75 89 LEU A C 1
ATOM 707 O O . LEU A 1 89 ? 16.248 10.217 -14.060 1.00 65.75 89 LEU A O 1
ATOM 711 N N . ALA A 1 90 ? 15.727 10.354 -11.873 1.00 65.81 90 ALA A N 1
ATOM 712 C CA . ALA A 1 90 ? 16.776 11.299 -11.506 1.00 65.81 90 ALA A CA 1
ATOM 713 C C . ALA A 1 90 ? 18.177 10.692 -11.666 1.00 65.81 90 ALA A C 1
ATOM 715 O O . ALA A 1 90 ? 19.075 11.347 -12.186 1.00 65.81 90 ALA A O 1
ATOM 716 N N . LEU A 1 91 ? 18.344 9.419 -11.285 1.00 63.69 91 LEU A N 1
ATOM 717 C CA . LEU A 1 91 ? 19.596 8.677 -11.485 1.00 63.69 91 LEU A CA 1
ATOM 718 C C . LEU A 1 91 ? 19.977 8.560 -12.963 1.00 63.69 91 LEU A C 1
ATOM 720 O O . LEU A 1 91 ? 21.154 8.529 -13.302 1.00 63.69 91 LEU A O 1
ATOM 724 N N . LEU A 1 92 ? 18.983 8.481 -13.844 1.00 62.22 92 LEU A N 1
ATOM 725 C CA . LEU A 1 92 ? 19.229 8.354 -15.269 1.00 62.22 92 LEU A CA 1
ATOM 726 C C . LEU A 1 92 ? 19.595 9.693 -15.925 1.00 62.22 92 LEU A C 1
ATOM 728 O O . LEU A 1 92 ? 20.414 9.706 -16.837 1.00 62.22 92 LEU A O 1
ATOM 732 N N . SER A 1 93 ? 19.019 10.810 -15.463 1.00 62.88 93 SER A N 1
ATOM 733 C CA . SER A 1 93 ? 19.392 12.146 -15.952 1.00 62.88 93 SER A CA 1
ATOM 734 C C . SER A 1 93 ? 20.803 12.570 -15.530 1.00 62.88 93 SER A C 1
ATOM 736 O O . SER A 1 93 ? 21.462 13.288 -16.278 1.00 62.88 93 SER A O 1
ATOM 738 N N . ASP A 1 94 ? 21.280 12.091 -14.379 1.00 58.94 94 ASP A N 1
ATOM 739 C CA . ASP A 1 94 ? 22.613 12.393 -13.830 1.00 58.94 94 ASP A CA 1
ATOM 740 C C . ASP A 1 94 ? 23.752 11.807 -14.688 1.00 58.94 94 ASP A C 1
ATOM 742 O O . ASP A 1 94 ? 24.811 12.403 -14.834 1.00 58.94 94 ASP A O 1
ATOM 746 N N . LEU A 1 95 ? 23.515 10.675 -15.363 1.00 56.25 95 LEU A N 1
ATOM 747 C CA . LEU A 1 95 ? 24.493 10.077 -16.285 1.00 56.25 95 LEU A CA 1
ATOM 748 C C . LEU A 1 95 ? 24.664 10.858 -17.601 1.00 56.25 95 LEU A C 1
ATOM 750 O O . LEU A 1 95 ? 25.523 10.503 -18.408 1.00 56.25 95 LEU A O 1
ATOM 754 N N . SER A 1 96 ? 23.837 11.879 -17.845 1.00 57.66 96 SER A N 1
ATOM 755 C CA . SER A 1 96 ? 23.790 12.612 -19.115 1.00 57.66 96 SER A CA 1
ATOM 756 C C . SER A 1 96 ? 24.210 14.084 -19.043 1.00 57.66 96 SER A C 1
ATOM 758 O O . SER A 1 96 ? 24.371 14.679 -20.106 1.00 57.66 96 SER A O 1
ATOM 760 N N . ASP A 1 97 ? 24.416 14.674 -17.860 1.00 53.44 97 ASP A N 1
ATOM 761 C CA . ASP A 1 97 ? 24.746 16.105 -17.742 1.00 53.44 97 ASP A CA 1
ATOM 762 C C . ASP A 1 97 ? 25.715 16.378 -16.573 1.00 53.44 97 ASP A C 1
ATOM 764 O O . ASP A 1 97 ? 25.323 16.387 -15.410 1.00 53.44 97 ASP A O 1
ATOM 768 N N . ASP A 1 98 ? 26.999 16.597 -16.880 1.00 59.41 98 ASP A N 1
ATOM 769 C CA . ASP A 1 98 ? 28.093 16.717 -15.894 1.00 59.41 98 ASP A CA 1
ATOM 770 C C . ASP A 1 98 ? 28.215 18.113 -15.238 1.00 59.41 98 ASP A C 1
ATOM 772 O O . ASP A 1 98 ? 29.172 18.379 -14.518 1.00 59.41 98 ASP A O 1
ATOM 776 N N . GLN A 1 99 ? 27.278 19.052 -15.423 1.00 56.44 99 GLN A N 1
ATOM 777 C CA . GLN A 1 99 ? 27.335 20.342 -14.714 1.00 56.44 99 GLN A CA 1
ATOM 778 C C . GLN A 1 99 ? 25.961 20.994 -14.520 1.00 56.44 99 GLN A C 1
ATOM 780 O O . GLN A 1 99 ? 25.563 21.825 -15.327 1.00 56.44 99 GLN A O 1
ATOM 785 N N . ASN A 1 100 ? 25.273 20.743 -13.394 1.00 54.41 100 ASN A N 1
ATOM 786 C CA . ASN A 1 100 ? 24.271 21.693 -12.880 1.00 54.41 100 ASN A CA 1
ATOM 787 C C . ASN A 1 100 ? 23.974 21.535 -11.373 1.00 54.41 100 ASN A C 1
ATOM 789 O O . ASN A 1 100 ? 23.175 20.703 -10.945 1.00 54.41 100 ASN A O 1
ATOM 793 N N . GLN A 1 101 ? 24.534 22.431 -10.548 1.00 58.94 101 GLN A N 1
ATOM 794 C CA . GLN A 1 101 ? 24.252 22.540 -9.102 1.00 58.94 101 GLN A CA 1
ATOM 795 C C . GLN A 1 101 ? 22.758 22.742 -8.768 1.00 58.94 101 GLN A C 1
ATOM 797 O O . GLN A 1 101 ? 22.330 22.433 -7.655 1.00 58.94 101 GLN A O 1
ATOM 802 N N . SER A 1 102 ? 21.947 23.241 -9.709 1.00 60.06 102 SER A N 1
ATOM 803 C CA . SER A 1 102 ? 20.513 23.479 -9.491 1.00 60.06 102 SER A CA 1
ATOM 804 C C . SER A 1 102 ? 19.680 22.189 -9.473 1.00 60.06 102 SER A C 1
ATOM 806 O O . SER A 1 102 ? 18.696 22.117 -8.735 1.00 60.06 102 SER A O 1
ATOM 808 N N . GLN A 1 103 ? 20.086 21.140 -10.201 1.00 61.09 103 GLN A N 1
ATOM 809 C CA . GLN A 1 103 ? 19.365 19.861 -10.223 1.00 61.09 103 GLN A CA 1
ATOM 810 C C . GLN A 1 103 ? 19.503 19.097 -8.901 1.00 61.09 103 GLN A C 1
ATOM 812 O O . GLN A 1 103 ? 18.518 18.548 -8.410 1.00 61.09 103 GLN A O 1
ATOM 817 N N . VAL A 1 104 ? 20.675 19.138 -8.262 1.00 64.19 104 VAL A N 1
ATOM 818 C CA . VAL A 1 104 ? 20.924 18.452 -6.979 1.00 64.19 104 VAL A CA 1
ATOM 819 C C . VAL A 1 104 ? 20.034 19.007 -5.857 1.00 64.19 104 VAL A C 1
ATOM 821 O O . VAL A 1 104 ? 19.507 18.255 -5.031 1.00 64.19 104 VAL A O 1
ATOM 824 N N . VAL A 1 105 ? 19.796 20.322 -5.837 1.00 67.94 105 VAL A N 1
ATOM 825 C CA . VAL A 1 105 ? 18.916 20.969 -4.845 1.00 67.94 105 VAL A CA 1
ATOM 826 C C . VAL A 1 105 ? 17.449 20.598 -5.078 1.00 67.94 105 VAL A C 1
ATOM 828 O O . VAL A 1 105 ? 16.717 20.326 -4.125 1.00 67.94 105 VAL A O 1
ATOM 831 N N . ILE A 1 106 ? 17.018 20.524 -6.338 1.00 68.88 106 ILE A N 1
ATOM 832 C CA . ILE A 1 106 ? 15.663 20.095 -6.697 1.00 68.88 106 ILE A CA 1
ATOM 833 C C . ILE A 1 106 ? 15.463 18.637 -6.265 1.00 68.88 106 ILE A C 1
ATOM 835 O O . ILE A 1 106 ? 14.554 18.351 -5.487 1.00 68.88 106 ILE A O 1
ATOM 839 N N . VAL A 1 107 ? 16.350 17.727 -6.671 1.00 68.56 107 VAL A N 1
ATOM 840 C CA . VAL A 1 107 ? 16.260 16.297 -6.333 1.00 68.56 107 VAL A CA 1
ATOM 841 C C . VAL A 1 107 ? 16.283 16.069 -4.817 1.00 68.56 107 VAL A C 1
ATOM 843 O O . VAL A 1 107 ? 15.424 15.356 -4.303 1.00 68.56 107 VAL A O 1
ATOM 846 N N . SER A 1 108 ? 17.186 16.716 -4.073 1.00 70.69 108 SER A N 1
ATOM 847 C CA . SER A 1 108 ? 17.255 16.572 -2.607 1.00 70.69 108 SER A CA 1
ATOM 848 C C . SER A 1 108 ? 16.008 17.100 -1.887 1.00 70.69 108 SER A C 1
ATOM 850 O O . SER A 1 108 ? 15.516 16.453 -0.959 1.00 70.69 108 SER A O 1
ATOM 852 N N . THR A 1 109 ? 15.434 18.214 -2.349 1.00 73.38 109 THR A N 1
ATOM 853 C CA . THR A 1 109 ? 14.182 18.760 -1.798 1.00 73.38 109 THR A CA 1
ATOM 854 C C . THR A 1 109 ? 13.006 17.805 -2.037 1.00 73.38 109 THR A C 1
ATOM 856 O O . THR A 1 109 ? 12.201 17.563 -1.135 1.00 73.38 109 THR A O 1
ATOM 859 N N . TRP A 1 110 ? 12.925 17.197 -3.224 1.00 69.50 110 TRP A N 1
ATOM 860 C CA . TRP A 1 110 ? 11.872 16.235 -3.561 1.00 69.50 110 TRP A CA 1
ATOM 861 C C . TRP A 1 110 ? 12.030 14.891 -2.842 1.00 69.50 110 TRP A C 1
ATOM 863 O O . TRP A 1 110 ? 11.039 14.337 -2.367 1.00 69.50 110 TRP A O 1
ATOM 873 N N . VAL A 1 111 ? 13.258 14.390 -2.677 1.00 70.50 111 VAL A N 1
ATOM 874 C CA . VAL A 1 111 ? 13.541 13.195 -1.860 1.00 70.50 111 VAL A CA 1
ATOM 875 C C . VAL A 1 111 ? 13.120 13.428 -0.406 1.00 70.50 111 VAL A C 1
ATOM 877 O O . VAL A 1 111 ? 12.483 12.561 0.194 1.00 70.50 111 VAL A O 1
ATOM 880 N N . GLY A 1 112 ? 13.386 14.622 0.137 1.00 77.56 112 GLY A N 1
ATOM 881 C CA . GLY A 1 112 ? 12.905 15.025 1.460 1.00 77.56 112 GLY A CA 1
ATOM 882 C C . GLY A 1 112 ? 11.376 15.007 1.573 1.00 77.56 112 GLY A C 1
ATOM 883 O O . GLY A 1 112 ? 10.837 14.531 2.574 1.00 77.56 112 GLY A O 1
ATOM 884 N N . LEU A 1 113 ? 10.663 15.448 0.530 1.00 76.56 113 LEU A N 1
ATOM 885 C CA . LEU A 1 113 ? 9.198 15.412 0.480 1.00 76.56 113 LEU A CA 1
ATOM 886 C C . LEU A 1 113 ? 8.651 13.976 0.468 1.00 76.56 113 LEU A C 1
ATOM 888 O O . LEU A 1 113 ? 7.704 13.674 1.195 1.00 76.56 113 LEU A O 1
ATOM 892 N N . VAL A 1 114 ? 9.255 13.077 -0.317 1.00 71.31 114 VAL A N 1
ATOM 893 C CA . VAL A 1 114 ? 8.875 11.653 -0.356 1.00 71.31 114 VAL A CA 1
ATOM 894 C C . VAL A 1 114 ? 9.114 10.992 0.990 1.00 71.31 114 VAL A C 1
ATOM 896 O O . VAL A 1 114 ? 8.244 10.276 1.483 1.00 71.31 114 VAL A O 1
ATOM 899 N N . PHE A 1 115 ? 10.264 11.256 1.607 1.00 75.38 115 PHE A N 1
ATOM 900 C CA . PHE A 1 115 ? 10.583 10.739 2.929 1.00 75.38 115 PHE A CA 1
ATOM 901 C C . PHE A 1 115 ? 9.566 11.214 3.972 1.00 75.38 115 PHE A C 1
ATOM 903 O O . PHE A 1 115 ? 9.039 10.407 4.735 1.00 75.38 115 PHE A O 1
ATOM 910 N N . ALA A 1 116 ? 9.209 12.502 3.957 1.00 73.81 116 ALA A N 1
ATOM 911 C CA . ALA A 1 116 ? 8.174 13.039 4.834 1.00 73.81 116 ALA A CA 1
ATOM 912 C C . ALA A 1 116 ? 6.807 12.376 4.586 1.00 73.81 116 ALA A C 1
ATOM 914 O O . ALA A 1 116 ? 6.124 12.007 5.541 1.00 73.81 116 ALA A O 1
ATOM 915 N N . ALA A 1 117 ? 6.423 12.163 3.324 1.00 69.88 117 ALA A N 1
ATOM 916 C CA . ALA A 1 117 ? 5.179 11.483 2.970 1.00 69.88 117 ALA A CA 1
ATOM 917 C C . ALA A 1 117 ? 5.156 10.020 3.449 1.00 69.88 117 ALA A C 1
ATOM 919 O O . ALA A 1 117 ? 4.157 9.585 4.026 1.00 69.88 117 ALA A O 1
ATOM 920 N N . GLN A 1 118 ? 6.258 9.282 3.284 1.00 70.62 118 GLN A N 1
ATOM 921 C CA . GLN A 1 118 ? 6.389 7.917 3.804 1.00 70.62 118 GLN A CA 1
ATOM 922 C C . GLN A 1 118 ? 6.370 7.884 5.332 1.00 70.62 118 GLN A C 1
ATOM 924 O O . GLN A 1 118 ? 5.756 7.000 5.923 1.00 70.62 118 GLN A O 1
ATOM 929 N N . MET A 1 119 ? 6.975 8.874 5.989 1.00 72.75 119 MET A N 1
ATOM 930 C CA . MET A 1 119 ? 6.938 8.985 7.444 1.00 72.75 119 MET A CA 1
ATOM 931 C C . MET A 1 119 ? 5.510 9.236 7.946 1.00 72.75 119 MET A C 1
ATOM 933 O O . MET A 1 119 ? 5.086 8.631 8.927 1.00 72.75 119 MET A O 1
ATOM 937 N N . VAL A 1 120 ? 4.729 10.065 7.247 1.00 74.62 120 VAL A N 1
ATOM 938 C CA . VAL A 1 120 ? 3.306 10.282 7.555 1.00 74.62 120 VAL A CA 1
ATOM 939 C C . VAL A 1 120 ? 2.485 9.009 7.338 1.00 74.62 120 VAL A C 1
ATOM 941 O O . VAL A 1 120 ? 1.641 8.696 8.177 1.00 74.62 120 VAL A O 1
ATOM 944 N N . GLN A 1 121 ? 2.741 8.253 6.267 1.00 67.44 121 GLN A N 1
ATOM 945 C CA . GLN A 1 121 ? 2.093 6.957 6.030 1.00 67.44 121 GLN A CA 1
ATOM 946 C C . GLN A 1 121 ? 2.423 5.954 7.142 1.00 67.44 121 GLN A C 1
ATOM 948 O O . GLN A 1 121 ? 1.510 5.394 7.741 1.00 67.44 121 GLN A O 1
ATOM 953 N N . ALA A 1 122 ? 3.698 5.814 7.512 1.00 70.75 122 ALA A N 1
ATOM 954 C CA . ALA A 1 122 ? 4.125 4.930 8.595 1.00 70.75 122 ALA A CA 1
ATOM 955 C C . ALA A 1 122 ? 3.504 5.318 9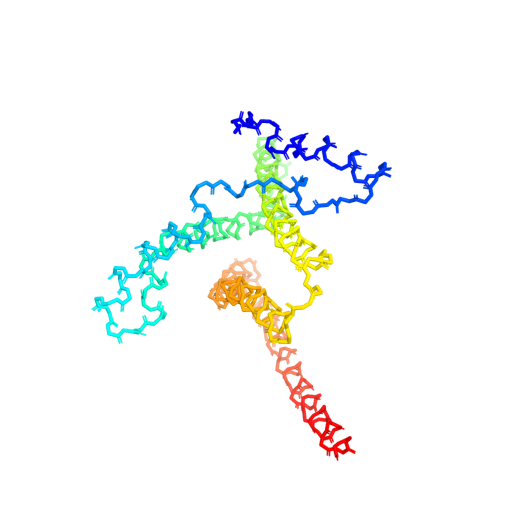.948 1.00 70.75 122 ALA A C 1
ATOM 957 O O . ALA A 1 122 ? 3.104 4.453 10.729 1.00 70.75 122 ALA A O 1
ATOM 958 N N . LEU A 1 123 ? 3.374 6.619 10.228 1.00 71.56 123 LEU A N 1
ATOM 959 C CA . LEU A 1 123 ? 2.693 7.110 11.427 1.00 71.56 123 LEU A CA 1
ATOM 960 C C . LEU A 1 123 ? 1.186 6.832 11.391 1.00 71.56 123 LEU A C 1
ATOM 962 O O . LEU A 1 123 ? 0.615 6.492 12.426 1.00 71.56 123 LEU A O 1
ATOM 966 N N . ALA A 1 124 ? 0.540 6.946 10.231 1.00 67.88 124 ALA A N 1
ATOM 967 C CA . ALA A 1 124 ? -0.874 6.614 10.068 1.00 67.88 124 ALA A CA 1
ATOM 968 C C . ALA A 1 124 ? -1.131 5.105 10.242 1.00 67.88 124 ALA A C 1
ATOM 970 O O . ALA A 1 124 ? -2.073 4.715 10.939 1.00 67.88 124 ALA A O 1
ATOM 971 N N . ASP A 1 125 ? -0.263 4.257 9.693 1.00 68.00 125 ASP A N 1
ATOM 972 C CA . ASP A 1 125 ? -0.326 2.802 9.854 1.00 68.00 125 ASP A CA 1
ATOM 973 C C . ASP A 1 125 ? -0.070 2.392 11.311 1.00 68.00 125 ASP A C 1
ATOM 975 O O . ASP A 1 125 ? -0.796 1.574 11.874 1.00 68.00 125 ASP A O 1
ATOM 979 N N . CYS A 1 126 ? 0.894 3.034 11.975 1.00 67.81 126 CYS A N 1
ATOM 980 C CA . CYS A 1 126 ? 1.143 2.840 13.402 1.00 67.81 126 CYS A CA 1
ATOM 981 C C . CYS A 1 126 ? -0.056 3.286 14.255 1.00 67.81 126 CYS A C 1
ATOM 983 O O . CYS A 1 126 ? -0.475 2.572 15.164 1.00 67.81 126 CYS A O 1
ATOM 985 N N . TYR A 1 127 ? -0.665 4.434 13.940 1.00 66.25 127 TYR A N 1
ATOM 986 C CA . TYR A 1 127 ? -1.829 4.948 14.664 1.00 66.25 127 TYR A CA 1
ATOM 987 C C . TYR A 1 127 ? -3.040 4.016 14.543 1.00 66.25 127 TYR A C 1
ATOM 989 O O . TYR A 1 127 ? -3.693 3.709 15.541 1.00 66.25 127 TYR A O 1
ATOM 997 N N . THR A 1 128 ? -3.325 3.536 13.331 1.00 65.75 128 THR A N 1
ATOM 998 C CA . THR A 1 128 ? -4.420 2.585 13.094 1.00 65.75 128 THR A CA 1
ATOM 999 C C . THR A 1 128 ? -4.138 1.225 13.733 1.00 65.75 128 THR A C 1
ATOM 1001 O O . THR A 1 128 ? -5.038 0.645 14.340 1.00 65.75 128 THR A O 1
ATOM 1004 N N . GLY A 1 129 ? -2.891 0.745 13.679 1.00 63.03 129 GLY A N 1
ATOM 1005 C CA . GLY A 1 129 ? -2.449 -0.479 14.349 1.00 63.03 129 GLY A CA 1
ATOM 1006 C C . GLY A 1 129 ? -2.639 -0.413 15.863 1.00 63.03 129 GLY A C 1
ATOM 1007 O O . GLY A 1 129 ? -3.316 -1.269 16.435 1.00 63.03 129 GLY A O 1
ATOM 1008 N N . LEU A 1 130 ? -2.140 0.653 16.495 1.00 61.94 130 LEU A N 1
ATOM 1009 C CA . LEU A 1 130 ? -2.301 0.885 17.928 1.00 61.94 130 LEU A CA 1
ATOM 1010 C C . LEU A 1 130 ? -3.776 0.977 18.314 1.00 61.94 130 LEU A C 1
ATOM 1012 O O . LEU A 1 130 ? -4.185 0.340 19.274 1.00 61.94 130 LEU A O 1
ATOM 1016 N N . GLN A 1 131 ? -4.605 1.718 17.575 1.00 62.97 131 GLN A N 1
ATOM 1017 C CA . GLN A 1 131 ? -6.032 1.838 17.889 1.00 62.97 131 GLN A CA 1
ATOM 1018 C C . GLN A 1 131 ? -6.750 0.477 17.874 1.00 62.97 131 GLN A C 1
ATOM 1020 O O . GLN A 1 131 ? -7.524 0.178 18.787 1.00 62.97 131 GLN A O 1
ATOM 1025 N N . ASN A 1 132 ? -6.459 -0.359 16.875 1.00 58.31 132 ASN A N 1
ATOM 1026 C CA . ASN A 1 132 ? -7.029 -1.701 16.759 1.00 58.31 132 ASN A CA 1
ATOM 1027 C C . ASN A 1 132 ? -6.548 -2.624 17.889 1.00 58.31 132 ASN A C 1
ATOM 1029 O O . ASN A 1 132 ? -7.331 -3.397 18.444 1.00 58.31 132 ASN A O 1
ATOM 1033 N N . GLU A 1 133 ? -5.269 -2.535 18.253 1.00 63.38 133 GLU A N 1
ATOM 1034 C CA . GLU A 1 133 ? -4.679 -3.342 19.317 1.00 63.38 133 GLU A CA 1
ATOM 1035 C C . GLU A 1 133 ? -5.151 -2.899 20.705 1.00 63.38 133 GLU A C 1
ATOM 1037 O O . GLU A 1 133 ? -5.529 -3.742 21.516 1.00 63.38 133 GLU A O 1
ATOM 1042 N N . TYR A 1 134 ? -5.252 -1.591 20.958 1.00 56.38 134 TYR A N 1
ATOM 1043 C CA . TYR A 1 134 ? -5.876 -1.058 22.165 1.00 56.38 134 TYR A CA 1
ATOM 1044 C C . TYR A 1 134 ? -7.317 -1.552 22.271 1.00 56.38 134 TYR A C 1
ATOM 1046 O O . TYR A 1 134 ? -7.657 -2.160 23.277 1.00 56.38 134 TYR A O 1
ATOM 1054 N N . GLU A 1 135 ? -8.160 -1.416 21.245 1.00 57.25 135 GLU A N 1
ATOM 1055 C CA . GLU A 1 135 ? -9.520 -1.976 21.294 1.00 57.25 135 GLU A CA 1
ATOM 1056 C C . GLU A 1 135 ? -9.549 -3.475 21.630 1.00 57.25 135 GLU A C 1
ATOM 1058 O O . GLU A 1 135 ? -10.415 -3.930 22.384 1.00 57.25 135 GLU A O 1
ATOM 1063 N N . LYS A 1 136 ? -8.598 -4.242 21.092 1.00 54.66 136 LYS A N 1
ATOM 1064 C CA . LYS A 1 136 ? -8.462 -5.678 21.339 1.00 54.66 136 LYS A CA 1
ATOM 1065 C C . LYS A 1 136 ? -8.084 -5.955 22.797 1.00 54.66 136 LYS A C 1
ATOM 1067 O O . LYS A 1 136 ? -8.771 -6.728 23.461 1.00 54.66 136 LYS A O 1
ATOM 1072 N N . LEU A 1 137 ? -7.068 -5.275 23.327 1.00 53.34 137 LEU A N 1
ATOM 1073 C CA . LEU A 1 137 ? -6.608 -5.394 24.717 1.00 53.34 137 LEU A CA 1
ATOM 1074 C C . LEU A 1 137 ? -7.687 -4.972 25.725 1.00 53.34 137 LEU A C 1
ATOM 1076 O O . LEU A 1 137 ? -7.865 -5.606 26.764 1.00 53.34 137 LEU A O 1
ATOM 1080 N N . LEU A 1 138 ? -8.460 -3.943 25.390 1.00 50.84 138 LEU A N 1
ATOM 1081 C CA . LEU A 1 138 ? -9.548 -3.427 26.218 1.00 50.84 138 LEU A CA 1
ATOM 1082 C C . LEU A 1 138 ? -10.746 -4.381 26.275 1.00 50.84 138 LEU A C 1
ATOM 1084 O O . LEU A 1 138 ? -11.404 -4.475 27.310 1.00 50.84 138 LEU A O 1
ATOM 1088 N N . LYS A 1 139 ? -10.995 -5.132 25.196 1.00 51.19 139 LYS A N 1
ATOM 1089 C CA . LYS A 1 139 ? -12.017 -6.192 25.128 1.00 51.19 139 LYS A CA 1
ATOM 1090 C C . LYS A 1 139 ? -11.546 -7.528 25.733 1.00 51.19 139 LYS A C 1
ATOM 1092 O O . LYS A 1 139 ? -12.389 -8.347 26.088 1.00 51.19 139 LYS A O 1
ATOM 1097 N N . LEU A 1 140 ? -10.231 -7.743 25.861 1.00 42.59 140 LEU A N 1
ATOM 1098 C CA . LEU A 1 140 ? -9.600 -8.931 26.468 1.00 42.59 140 LEU A CA 1
ATOM 1099 C C . LEU A 1 140 ? -9.364 -8.812 27.991 1.00 42.59 140 LEU A C 1
ATOM 1101 O O . LEU A 1 140 ? -9.154 -9.831 28.649 1.00 42.59 140 LEU A O 1
ATOM 1105 N N . SER A 1 141 ? -9.424 -7.605 28.567 1.00 43.09 141 SER A N 1
ATOM 1106 C CA . SER A 1 141 ? -9.388 -7.369 30.024 1.00 43.09 141 SER A CA 1
ATOM 1107 C C . SER A 1 141 ? -10.587 -8.062 30.717 1.00 43.09 141 SER A C 1
ATOM 1109 O O . SER A 1 141 ? -11.664 -8.109 30.121 1.00 43.09 141 SER A O 1
ATOM 1111 N N . PRO A 1 142 ? -10.449 -8.645 31.932 1.00 46.19 142 PRO A N 1
ATOM 1112 C CA . PRO A 1 142 ? -11.286 -9.737 32.467 1.00 46.19 142 PRO A CA 1
ATOM 1113 C C . PRO A 1 142 ? -12.727 -9.361 32.886 1.00 46.19 142 PRO A C 1
ATOM 1115 O O . PRO A 1 142 ? -13.288 -9.936 33.819 1.00 46.19 142 PRO A O 1
ATOM 1118 N N . SER A 1 143 ? -13.391 -8.458 32.169 1.00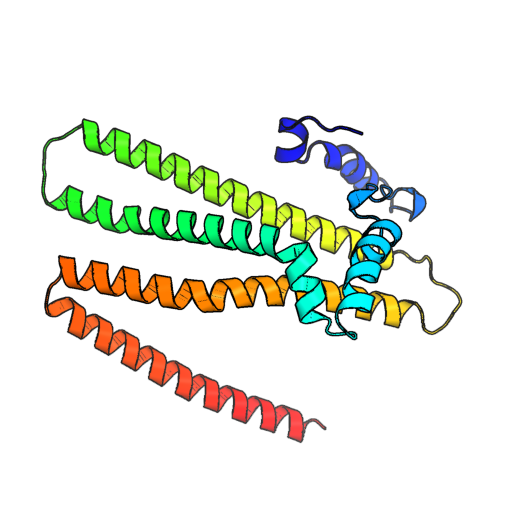 47.03 143 SER A N 1
ATOM 1119 C CA . SER A 1 143 ? -14.775 -8.023 32.398 1.00 47.03 143 SER A CA 1
ATOM 1120 C C . SER A 1 143 ? -15.822 -8.929 31.730 1.00 47.03 143 SER A C 1
ATOM 1122 O O . SER A 1 143 ? -16.861 -8.473 31.260 1.00 47.03 143 SER A O 1
ATOM 1124 N N . SER A 1 144 ? -15.592 -10.245 31.691 1.00 42.72 144 SER A N 1
ATOM 1125 C CA . SER A 1 144 ? -16.612 -11.226 31.277 1.00 42.72 144 SER A CA 1
ATOM 1126 C C . SER A 1 144 ? -16.470 -12.567 32.001 1.00 42.72 144 SER A C 1
ATOM 1128 O O . SER A 1 144 ? -16.498 -13.641 31.404 1.00 42.72 144 SER A O 1
ATOM 1130 N N . ARG A 1 145 ? -16.395 -12.535 33.336 1.00 46.94 145 ARG A N 1
ATOM 1131 C CA . ARG A 1 145 ? -16.920 -13.652 34.134 1.00 46.94 145 ARG A CA 1
ATOM 1132 C C . ARG A 1 145 ? -18.441 -13.483 34.223 1.00 46.94 145 ARG A C 1
ATOM 1134 O O . ARG A 1 145 ? -18.908 -12.528 34.827 1.00 46.94 145 ARG A O 1
ATOM 1141 N N . LYS A 1 146 ? -19.177 -14.454 33.660 1.00 50.31 146 LYS A N 1
ATOM 1142 C CA . LYS A 1 146 ? -20.653 -14.624 33.611 1.00 50.31 146 LYS A CA 1
ATOM 1143 C C . LYS A 1 146 ? -21.374 -14.088 32.361 1.00 50.31 146 LYS A C 1
ATOM 1145 O O . LYS A 1 146 ? -22.145 -13.142 32.431 1.00 50.31 146 LYS A O 1
ATOM 1150 N N . LYS A 1 147 ? -21.210 -14.801 31.242 1.00 42.12 147 LYS A N 1
ATOM 1151 C CA . LYS A 1 147 ? -22.285 -15.420 30.425 1.00 42.12 147 LYS A CA 1
ATOM 1152 C C . LYS A 1 147 ? -21.622 -16.010 29.174 1.00 42.12 147 LYS A C 1
ATOM 1154 O O . LYS A 1 147 ? -20.953 -15.298 28.430 1.00 42.12 147 LYS A O 1
ATOM 1159 N N . LYS A 1 148 ? -21.737 -17.328 28.970 1.00 43.66 148 LYS A N 1
ATOM 1160 C CA . LYS A 1 148 ? -21.273 -17.980 27.733 1.00 43.66 148 LYS A CA 1
ATOM 1161 C C . LYS A 1 148 ? -21.938 -17.272 26.539 1.00 43.66 148 LYS A C 1
ATOM 1163 O O . LYS A 1 148 ? -23.135 -17.018 26.601 1.00 43.66 148 LYS A O 1
ATOM 1168 N N . SER A 1 149 ? -21.144 -16.971 25.505 1.00 54.78 149 SER A N 1
ATOM 1169 C CA . SER A 1 149 ? -21.476 -16.342 24.205 1.00 54.78 149 SER A CA 1
ATOM 1170 C C . SER A 1 149 ? -20.910 -14.933 23.952 1.00 54.78 149 SER A C 1
ATOM 1172 O O . SER A 1 149 ? -20.711 -14.594 22.788 1.00 54.78 149 SER A O 1
ATOM 1174 N N . THR A 1 150 ? -20.569 -14.124 24.964 1.00 54.66 150 THR A N 1
ATOM 1175 C CA . THR A 1 150 ? -20.117 -12.733 24.711 1.00 54.66 150 THR A CA 1
ATOM 1176 C C . THR A 1 150 ? -18.682 -12.646 24.174 1.00 54.66 150 THR A C 1
ATOM 1178 O O . THR A 1 150 ? -18.418 -11.854 23.277 1.00 54.66 150 THR A O 1
ATOM 1181 N N . GLY A 1 151 ? -17.765 -13.494 24.658 1.00 53.84 151 GLY A N 1
ATOM 1182 C CA . GLY A 1 151 ? -16.362 -13.496 24.208 1.00 53.84 151 GLY A CA 1
ATOM 1183 C C . GLY A 1 151 ? -16.179 -13.954 22.757 1.00 53.84 151 GLY A C 1
ATOM 1184 O O . GLY A 1 151 ? -15.379 -13.390 22.025 1.00 53.84 151 GLY A O 1
ATOM 1185 N N . VAL A 1 152 ? -16.978 -14.927 22.305 1.00 55.81 152 VAL A N 1
ATOM 1186 C CA . VAL A 1 152 ? -16.971 -15.371 20.900 1.00 55.81 152 VAL A CA 1
ATOM 1187 C C . VAL A 1 152 ? -17.489 -14.255 19.989 1.00 55.81 152 VAL A C 1
ATOM 1189 O O . VAL A 1 152 ? -16.923 -14.017 18.927 1.00 55.81 152 VAL A O 1
ATOM 1192 N N . LEU A 1 153 ? -18.515 -13.518 20.427 1.00 52.97 153 LEU A N 1
ATOM 1193 C CA . LEU A 1 153 ? -19.085 -12.407 19.667 1.00 52.97 153 LEU A CA 1
ATOM 1194 C C . LEU A 1 153 ? -18.107 -11.230 19.531 1.00 52.97 153 LEU A C 1
ATOM 1196 O O . LEU A 1 153 ? -17.979 -10.666 18.448 1.00 52.97 153 LEU A O 1
ATOM 1200 N N . THR A 1 154 ? -17.389 -10.873 20.600 1.00 58.50 154 THR A N 1
ATOM 1201 C CA . THR A 1 154 ? -16.391 -9.795 20.544 1.00 58.50 154 THR A CA 1
ATOM 1202 C C . THR A 1 154 ? -15.169 -10.193 19.726 1.00 58.50 154 THR A C 1
ATOM 1204 O O . THR A 1 154 ? -14.682 -9.368 18.956 1.00 58.50 154 THR A O 1
ATOM 1207 N N . THR A 1 155 ? -14.712 -11.448 19.814 1.00 64.56 155 THR A N 1
ATOM 1208 C CA . THR A 1 155 ? -13.638 -11.964 18.952 1.00 64.56 155 THR A CA 1
ATOM 1209 C C . THR A 1 155 ? -14.042 -11.953 17.479 1.00 64.56 155 THR A C 1
ATOM 1211 O O . THR A 1 155 ? -13.274 -11.440 16.663 1.00 64.56 155 THR A O 1
ATOM 1214 N N . MET A 1 156 ? -15.244 -12.438 17.138 1.00 61.56 156 MET A N 1
ATOM 1215 C CA . MET A 1 156 ? -15.756 -12.383 15.762 1.00 61.56 156 MET A CA 1
ATOM 1216 C C . MET A 1 156 ? -15.832 -10.939 15.260 1.00 61.56 156 MET A C 1
ATOM 1218 O O . MET A 1 156 ? -15.265 -10.635 14.219 1.00 61.56 156 MET A O 1
ATOM 1222 N N . TYR A 1 157 ? -16.381 -10.019 16.057 1.00 63.25 157 TYR A N 1
ATOM 1223 C CA . TYR A 1 157 ? -16.446 -8.602 15.694 1.00 63.25 157 TYR A CA 1
ATOM 1224 C C . TYR A 1 157 ? -15.062 -7.986 15.432 1.00 63.25 157 TYR A C 1
ATOM 1226 O O . TYR A 1 157 ? -14.861 -7.310 14.426 1.00 63.25 157 TYR A O 1
ATOM 1234 N N . THR A 1 158 ? -14.079 -8.228 16.309 1.00 64.00 158 THR A N 1
ATOM 1235 C CA . THR A 1 158 ? -12.716 -7.704 16.103 1.00 64.00 158 THR A CA 1
ATOM 1236 C C . THR A 1 158 ? -12.030 -8.315 14.881 1.00 64.00 158 THR A C 1
ATOM 1238 O O . THR A 1 158 ? -11.339 -7.601 14.158 1.00 64.00 158 THR A O 1
ATOM 1241 N N . SER A 1 159 ? -12.254 -9.607 14.623 1.00 69.12 159 SER A N 1
ATOM 1242 C CA . SER A 1 159 ? -11.735 -10.298 13.440 1.00 69.12 159 SER A CA 1
ATOM 1243 C C . SER A 1 159 ? -12.358 -9.746 12.157 1.00 69.12 159 SER A C 1
ATOM 1245 O O . SER A 1 159 ? -11.657 -9.557 11.165 1.00 69.12 159 SER A O 1
ATOM 1247 N N . ASP A 1 160 ? -13.654 -9.439 12.179 1.00 70.81 160 ASP A N 1
ATOM 1248 C CA . ASP A 1 160 ? -14.368 -8.876 11.036 1.00 70.81 160 ASP A CA 1
ATOM 1249 C C . ASP A 1 160 ? -13.887 -7.453 10.726 1.00 70.81 160 ASP A C 1
ATOM 1251 O O . ASP A 1 160 ? -13.622 -7.134 9.567 1.00 70.81 160 ASP A O 1
ATOM 1255 N N . CYS A 1 161 ? -13.679 -6.610 11.744 1.00 68.69 161 CYS A N 1
ATOM 1256 C CA . CYS A 1 161 ? -13.093 -5.278 11.563 1.00 68.69 161 CYS A CA 1
ATOM 1257 C C . CYS A 1 161 ? -11.680 -5.344 10.966 1.00 68.69 161 CYS A C 1
ATOM 1259 O O . CYS A 1 161 ? -11.383 -4.630 10.008 1.00 68.69 161 CYS A O 1
ATOM 1261 N N . GLU A 1 162 ? -10.819 -6.220 11.491 1.00 72.75 162 GLU A N 1
ATOM 1262 C CA . GLU A 1 162 ? -9.462 -6.408 10.967 1.00 72.75 162 GLU A CA 1
ATOM 1263 C C . GLU A 1 162 ? -9.492 -6.907 9.514 1.00 72.75 162 GLU A C 1
ATOM 1265 O O . GLU A 1 162 ? -8.766 -6.404 8.653 1.00 72.75 162 GLU A O 1
ATOM 1270 N N . SER A 1 163 ? -10.385 -7.853 9.219 1.00 74.94 163 SER A N 1
ATOM 1271 C CA . SER A 1 163 ? -10.594 -8.371 7.871 1.00 74.94 163 SER A CA 1
ATOM 1272 C C . SER A 1 163 ? -11.080 -7.284 6.908 1.00 74.94 163 SER A C 1
ATOM 1274 O O . SER A 1 163 ? -10.607 -7.226 5.774 1.00 74.94 163 SER A O 1
ATOM 1276 N N . LEU A 1 164 ? -11.955 -6.370 7.341 1.00 74.50 164 LEU A N 1
ATOM 1277 C CA . LEU A 1 164 ? -12.429 -5.244 6.526 1.00 74.50 164 LEU A CA 1
ATOM 1278 C C . LEU A 1 164 ? -11.318 -4.234 6.218 1.00 74.50 164 LEU A C 1
ATOM 1280 O O . LEU A 1 164 ? -11.188 -3.800 5.068 1.00 74.50 164 LEU A O 1
ATOM 1284 N N . VAL A 1 165 ? -10.489 -3.885 7.208 1.00 76.88 165 VAL A N 1
ATOM 1285 C CA . VAL A 1 165 ? -9.325 -3.003 7.003 1.00 76.88 165 VAL A CA 1
ATOM 1286 C C . VAL A 1 165 ? -8.349 -3.650 6.021 1.00 76.88 165 VAL A C 1
ATOM 1288 O O . VAL A 1 165 ? -7.961 -3.034 5.027 1.00 76.88 165 VAL A O 1
ATOM 1291 N N . ARG A 1 166 ? -8.027 -4.931 6.233 1.00 77.56 166 ARG A N 1
ATOM 1292 C CA . ARG A 1 166 ? -7.146 -5.700 5.347 1.00 77.56 166 ARG A CA 1
ATOM 1293 C C . ARG A 1 166 ? -7.713 -5.816 3.934 1.00 77.56 166 ARG A C 1
ATOM 1295 O O . ARG A 1 166 ? -6.986 -5.614 2.969 1.00 77.56 166 ARG A O 1
ATOM 1302 N N . SER A 1 167 ? -9.007 -6.087 3.802 1.00 78.44 167 SER A N 1
ATOM 1303 C CA . SER A 1 167 ? -9.690 -6.169 2.506 1.00 78.44 167 SER A CA 1
ATOM 1304 C C . SER A 1 167 ? -9.611 -4.840 1.763 1.00 78.44 167 SER A C 1
ATOM 1306 O O . SER A 1 167 ? -9.294 -4.815 0.579 1.00 78.44 167 SER A O 1
ATOM 1308 N N . THR A 1 168 ? -9.818 -3.724 2.462 1.00 80.44 168 THR A N 1
ATOM 1309 C CA . THR A 1 168 ? -9.710 -2.379 1.883 1.00 80.44 168 THR A CA 1
ATOM 1310 C C . THR A 1 168 ? -8.297 -2.097 1.368 1.00 80.44 168 THR A C 1
ATOM 1312 O O . THR A 1 168 ? -8.143 -1.549 0.275 1.00 80.44 168 THR A O 1
ATOM 1315 N N . ALA A 1 169 ? -7.264 -2.502 2.112 1.00 80.50 169 ALA A N 1
ATOM 1316 C CA . ALA A 1 169 ? -5.875 -2.391 1.673 1.00 80.50 169 ALA A CA 1
ATOM 1317 C C . ALA A 1 169 ? -5.588 -3.268 0.439 1.00 80.50 169 ALA A C 1
ATOM 1319 O O . ALA A 1 169 ? -4.992 -2.795 -0.527 1.00 80.50 169 ALA A O 1
ATOM 1320 N N . VAL A 1 170 ? -6.078 -4.512 0.423 1.00 83.88 170 VAL A N 1
ATOM 1321 C CA . VAL A 1 170 ? -5.930 -5.428 -0.722 1.00 83.88 170 VAL A CA 1
ATOM 1322 C C . VAL A 1 170 ? -6.613 -4.878 -1.973 1.00 83.88 170 VAL A C 1
ATOM 1324 O O . VAL A 1 170 ? -6.029 -4.936 -3.052 1.00 83.88 170 VAL A O 1
ATOM 1327 N N . VAL A 1 171 ? -7.809 -4.291 -1.853 1.00 87.56 171 VAL A N 1
ATOM 1328 C CA . VAL A 1 171 ? -8.481 -3.642 -2.992 1.00 87.56 171 VAL A CA 1
ATOM 1329 C C . VAL A 1 171 ? -7.619 -2.504 -3.535 1.00 87.56 171 VAL A C 1
ATOM 1331 O O . VAL A 1 171 ? -7.451 -2.401 -4.749 1.00 87.56 171 VAL A O 1
ATOM 1334 N N . HIS A 1 172 ? -7.015 -1.692 -2.659 1.00 85.62 172 HIS A N 1
ATOM 1335 C CA . HIS A 1 172 ? -6.101 -0.641 -3.098 1.00 85.62 172 HIS A CA 1
ATOM 1336 C C . HIS A 1 172 ? -4.844 -1.189 -3.781 1.00 85.62 172 HIS A C 1
ATOM 1338 O O . HIS A 1 172 ? -4.378 -0.628 -4.764 1.00 85.62 172 HIS A O 1
ATOM 1344 N N . GLN A 1 173 ? -4.306 -2.311 -3.323 1.00 84.50 173 GLN A N 1
ATOM 1345 C CA . GLN A 1 173 ? -3.171 -2.946 -3.988 1.00 84.50 173 GLN A CA 1
ATOM 1346 C C . GLN A 1 173 ? -3.556 -3.544 -5.349 1.00 84.50 173 GLN A C 1
ATOM 1348 O O . GLN A 1 173 ? -2.776 -3.463 -6.294 1.00 84.50 173 GLN A O 1
ATOM 1353 N N . MET A 1 174 ? -4.769 -4.086 -5.479 1.00 88.50 174 MET A N 1
ATOM 1354 C CA . MET A 1 174 ? -5.223 -4.799 -6.675 1.00 88.50 174 MET A CA 1
ATOM 1355 C C . MET A 1 174 ? -5.200 -3.941 -7.949 1.00 88.50 174 MET A C 1
ATOM 1357 O O . MET A 1 174 ? -4.834 -4.445 -9.005 1.00 88.50 174 MET A O 1
ATOM 1361 N N . TRP A 1 175 ? -5.578 -2.664 -7.860 1.00 88.12 175 TRP A N 1
ATOM 1362 C CA . TRP A 1 175 ? -5.553 -1.710 -8.983 1.00 88.12 175 TRP A CA 1
ATOM 1363 C C . TRP A 1 175 ? -4.254 -0.891 -9.078 1.00 88.12 175 TRP A C 1
ATOM 1365 O O . TRP A 1 175 ? -3.856 -0.528 -10.183 1.00 88.12 175 TRP A O 1
ATOM 1375 N N . LEU A 1 176 ? -3.553 -0.636 -7.966 1.00 86.62 176 LEU A N 1
ATOM 1376 C CA . LEU A 1 176 ? -2.318 0.158 -7.978 1.00 86.62 176 LEU A CA 1
ATOM 1377 C C . LEU A 1 176 ? -1.095 -0.635 -8.454 1.00 86.62 176 LEU A C 1
ATOM 1379 O O . LEU A 1 176 ? -0.312 -0.108 -9.234 1.00 86.62 176 LEU A O 1
ATOM 1383 N N . ILE A 1 177 ? -0.943 -1.902 -8.055 1.00 88.31 177 ILE A N 1
ATOM 1384 C CA . ILE A 1 177 ? 0.172 -2.760 -8.499 1.00 88.31 177 ILE A CA 1
ATOM 1385 C C . ILE A 1 177 ? 0.240 -2.898 -10.032 1.00 88.31 177 ILE A C 1
ATOM 1387 O O . ILE A 1 177 ? 1.317 -2.688 -10.590 1.00 88.31 177 ILE A O 1
ATOM 1391 N N . PRO A 1 178 ? -0.847 -3.233 -10.759 1.00 89.56 178 PRO A N 1
ATOM 1392 C CA . PRO A 1 178 ? -0.769 -3.335 -12.214 1.00 89.56 178 PRO A CA 1
ATOM 1393 C C . PRO A 1 178 ? -0.457 -1.984 -12.861 1.00 89.56 178 PRO A C 1
ATOM 1395 O O . PRO A 1 178 ? 0.345 -1.931 -13.791 1.00 89.56 178 PRO A O 1
ATOM 1398 N N . LEU A 1 179 ? -1.020 -0.890 -12.339 1.00 89.25 179 LEU A N 1
ATOM 1399 C CA . LEU A 1 179 ? -0.706 0.460 -12.803 1.00 89.25 179 LEU A CA 1
ATOM 1400 C C . LEU A 1 179 ? 0.784 0.783 -12.599 1.00 89.25 179 LEU A C 1
ATOM 1402 O O . LEU A 1 179 ? 1.427 1.312 -13.502 1.00 89.25 179 LEU A O 1
ATOM 1406 N N . GLN A 1 180 ? 1.361 0.374 -11.467 1.00 87.38 180 GLN A N 1
ATOM 1407 C CA . GLN A 1 180 ? 2.787 0.502 -11.179 1.00 87.38 180 GLN A CA 1
ATOM 1408 C C . GLN A 1 180 ? 3.664 -0.263 -12.164 1.00 87.38 180 GLN A C 1
ATOM 1410 O O . GLN A 1 180 ? 4.628 0.298 -12.683 1.00 87.38 180 GLN A O 1
ATOM 1415 N N . ILE A 1 181 ? 3.316 -1.514 -12.461 1.00 87.31 181 ILE A N 1
ATOM 1416 C CA . ILE A 1 181 ? 4.055 -2.336 -13.424 1.00 87.31 181 ILE A CA 1
ATOM 1417 C C . ILE A 1 181 ? 4.017 -1.692 -14.812 1.00 87.31 181 ILE A C 1
ATOM 1419 O O . ILE A 1 181 ? 5.063 -1.548 -15.436 1.00 87.31 181 ILE A O 1
ATOM 1423 N N . VAL A 1 182 ? 2.841 -1.254 -15.278 1.00 88.56 182 VAL A N 1
ATOM 1424 C CA . VAL A 1 182 ? 2.690 -0.609 -16.595 1.00 88.56 182 VAL A CA 1
ATOM 1425 C C . VAL A 1 182 ? 3.562 0.639 -16.698 1.00 88.56 182 VAL A C 1
ATOM 1427 O O . VAL A 1 182 ? 4.289 0.800 -17.677 1.00 88.56 182 VAL A O 1
ATOM 1430 N N . VAL A 1 183 ? 3.525 1.498 -15.680 1.00 86.50 183 VAL A N 1
ATOM 1431 C CA . VAL A 1 183 ?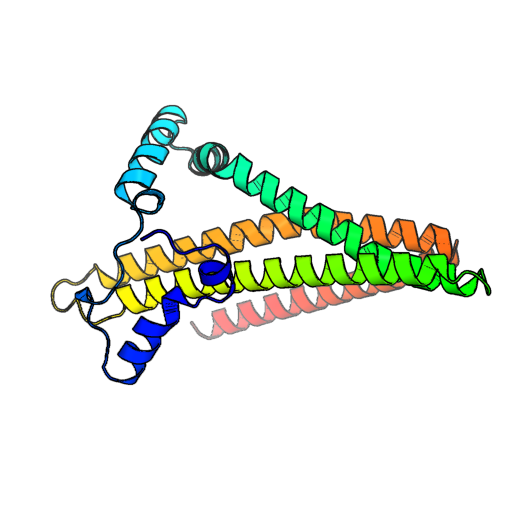 4.298 2.742 -15.658 1.00 86.50 183 VAL A CA 1
ATOM 1432 C C . VAL A 1 183 ? 5.805 2.463 -15.659 1.00 86.50 183 VAL A C 1
ATOM 1434 O O . VAL A 1 183 ? 6.528 3.088 -16.432 1.00 86.50 183 VAL A O 1
ATOM 1437 N N . ILE A 1 184 ? 6.282 1.499 -14.862 1.00 84.44 184 ILE A N 1
ATOM 1438 C CA . ILE A 1 184 ? 7.701 1.105 -14.828 1.00 84.44 184 ILE A CA 1
ATOM 1439 C C . ILE A 1 184 ? 8.136 0.491 -16.162 1.00 84.44 184 ILE A C 1
ATOM 1441 O O . ILE A 1 184 ? 9.182 0.863 -16.686 1.00 84.44 184 ILE A O 1
ATOM 1445 N N . CYS A 1 185 ? 7.344 -0.416 -16.739 1.00 84.88 185 CYS A N 1
ATOM 1446 C CA . CYS A 1 185 ? 7.645 -1.019 -18.037 1.00 84.88 185 CYS A CA 1
ATOM 1447 C C . CYS A 1 185 ? 7.720 0.038 -19.145 1.00 84.88 185 CYS A C 1
ATOM 1449 O O . CYS A 1 185 ? 8.654 0.012 -19.942 1.00 84.88 185 CYS A O 1
ATOM 1451 N N . TYR A 1 186 ? 6.781 0.990 -19.168 1.00 85.12 186 TYR A N 1
ATOM 1452 C CA . TYR A 1 186 ? 6.803 2.110 -20.109 1.00 85.12 186 TYR A CA 1
ATOM 1453 C C . TYR A 1 186 ? 8.079 2.950 -19.959 1.00 85.12 186 TYR A C 1
ATOM 1455 O O . TYR A 1 186 ? 8.761 3.234 -20.943 1.00 85.12 186 TYR A O 1
ATOM 1463 N N . MET A 1 187 ? 8.433 3.295 -18.719 1.00 79.00 187 MET A N 1
ATOM 1464 C CA . MET A 1 187 ? 9.673 3.999 -18.383 1.00 79.00 187 MET A CA 1
ATOM 1465 C C . MET A 1 187 ? 10.911 3.253 -18.886 1.00 79.00 187 MET A C 1
ATOM 1467 O O . MET A 1 187 ? 11.770 3.848 -19.527 1.00 79.00 187 MET A O 1
ATOM 1471 N N . LEU A 1 188 ? 10.982 1.946 -18.635 1.00 81.81 188 LEU A N 1
ATOM 1472 C CA . LEU A 1 188 ? 12.132 1.116 -18.976 1.00 81.81 188 LEU A CA 1
ATOM 1473 C C . LEU A 1 188 ? 12.331 1.003 -20.493 1.00 81.81 188 LEU A C 1
ATOM 1475 O O . LEU A 1 188 ? 13.458 1.112 -20.967 1.00 81.81 188 LEU A O 1
ATOM 1479 N N . VAL A 1 189 ? 11.243 0.841 -21.253 1.00 82.38 189 VAL A N 1
ATOM 1480 C CA . VAL A 1 189 ? 11.281 0.797 -22.726 1.00 82.38 189 VAL A CA 1
ATOM 1481 C C . VAL A 1 189 ? 11.713 2.138 -23.310 1.00 82.38 189 VAL A C 1
ATOM 1483 O O . VAL A 1 189 ? 12.461 2.158 -24.277 1.00 82.38 189 VAL A O 1
ATOM 1486 N N . ARG A 1 190 ? 11.310 3.262 -22.705 1.00 81.75 190 ARG A N 1
ATOM 1487 C CA . ARG A 1 190 ? 11.746 4.596 -23.150 1.00 81.75 190 ARG A CA 1
ATOM 1488 C C . ARG A 1 190 ? 13.257 4.815 -22.988 1.00 81.75 190 ARG A C 1
ATOM 1490 O O . ARG A 1 190 ? 13.818 5.669 -23.659 1.00 81.75 190 ARG A O 1
ATOM 1497 N N . VAL A 1 191 ? 13.884 4.115 -22.047 1.00 76.44 191 VAL A N 1
ATOM 1498 C CA . VAL A 1 191 ? 15.279 4.343 -21.644 1.00 76.44 191 VAL A CA 1
ATOM 1499 C C . VAL A 1 191 ? 16.240 3.345 -22.283 1.00 76.44 191 VAL A C 1
ATOM 1501 O O . VAL A 1 191 ? 17.326 3.727 -22.701 1.00 76.44 191 VAL A O 1
ATOM 1504 N N . LEU A 1 192 ? 15.864 2.065 -22.322 1.00 75.50 192 LEU A N 1
ATOM 1505 C CA . LEU A 1 192 ? 16.714 0.958 -22.781 1.00 75.50 192 LEU A CA 1
ATOM 1506 C C . LEU A 1 192 ? 16.277 0.400 -24.149 1.00 75.50 192 LEU A C 1
ATOM 1508 O O . LEU A 1 192 ? 16.762 -0.657 -24.563 1.00 75.50 192 LEU A O 1
ATOM 1512 N N . ASP A 1 193 ? 15.327 1.058 -24.820 1.00 79.69 193 ASP A N 1
ATOM 1513 C CA . ASP A 1 193 ? 14.735 0.645 -26.095 1.00 79.69 193 ASP A CA 1
ATOM 1514 C C . ASP A 1 193 ? 14.365 -0.855 -26.109 1.00 79.69 193 ASP A C 1
ATOM 1516 O O . ASP A 1 193 ? 13.639 -1.364 -25.249 1.00 79.69 193 ASP A O 1
ATOM 1520 N N . ILE A 1 194 ? 14.877 -1.599 -27.090 1.00 81.12 194 ILE A N 1
ATOM 1521 C CA . ILE A 1 194 ? 14.549 -3.005 -27.348 1.00 81.12 194 ILE A CA 1
ATOM 1522 C C . ILE A 1 194 ? 15.160 -3.934 -26.286 1.00 81.12 194 ILE A C 1
ATOM 1524 O O . ILE A 1 194 ? 14.614 -5.009 -26.025 1.00 81.12 194 ILE A O 1
ATOM 1528 N N . ALA A 1 195 ? 16.238 -3.522 -25.607 1.00 82.06 195 ALA A N 1
ATOM 1529 C CA . ALA A 1 195 ? 16.858 -4.326 -24.552 1.00 82.06 195 ALA A CA 1
ATOM 1530 C C . ALA A 1 195 ? 15.932 -4.494 -23.331 1.00 82.06 195 ALA A C 1
ATOM 1532 O O . ALA A 1 195 ? 15.952 -5.541 -22.677 1.00 82.06 195 ALA A O 1
ATOM 1533 N N 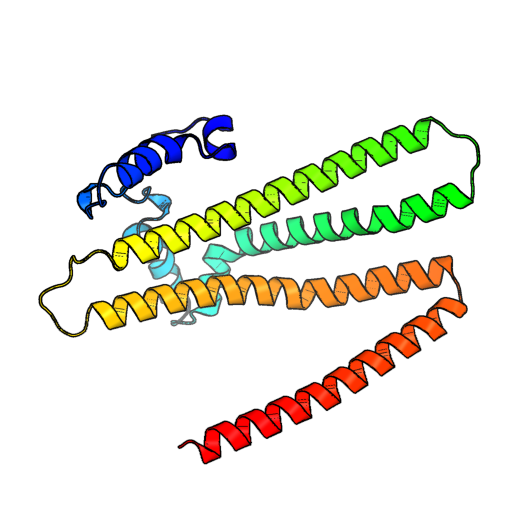. ALA A 1 196 ? 15.046 -3.523 -23.071 1.00 82.88 196 ALA A N 1
ATOM 1534 C CA . ALA A 1 196 ? 14.032 -3.623 -22.019 1.00 82.88 196 ALA A CA 1
ATOM 1535 C C . ALA A 1 196 ? 13.076 -4.808 -22.232 1.00 82.88 196 ALA A C 1
ATOM 1537 O O . ALA A 1 196 ? 12.653 -5.448 -21.268 1.00 82.88 196 ALA A O 1
ATOM 1538 N N . VAL A 1 197 ? 12.751 -5.131 -23.488 1.00 83.38 197 VAL A N 1
ATOM 1539 C CA . VAL A 1 197 ? 11.788 -6.188 -23.832 1.00 83.38 197 VAL A CA 1
ATOM 1540 C C . VAL A 1 197 ? 12.305 -7.564 -23.408 1.00 83.38 197 VAL A C 1
ATOM 1542 O O . VAL A 1 197 ? 11.538 -8.372 -22.882 1.00 83.38 197 VAL A O 1
ATOM 1545 N N . ALA A 1 198 ? 13.610 -7.811 -23.548 1.00 87.12 198 ALA A N 1
ATOM 1546 C CA . ALA A 1 198 ? 14.235 -9.045 -23.079 1.00 87.12 198 ALA A CA 1
ATOM 1547 C C . ALA A 1 198 ? 14.147 -9.181 -21.547 1.00 87.12 198 ALA A C 1
ATOM 1549 O O . ALA A 1 198 ? 13.789 -10.244 -21.038 1.00 87.12 198 ALA A O 1
ATOM 1550 N N . GLY A 1 199 ? 14.388 -8.092 -20.806 1.00 85.62 199 GLY A N 1
ATOM 1551 C CA . GLY A 1 199 ? 14.241 -8.068 -19.347 1.00 85.62 199 GLY A CA 1
ATOM 1552 C C . GLY A 1 199 ? 12.800 -8.318 -18.892 1.00 85.62 199 GLY A C 1
ATOM 1553 O O . GLY A 1 199 ? 12.556 -9.142 -18.008 1.00 85.62 199 GLY A O 1
ATOM 1554 N N . ILE A 1 200 ? 11.828 -7.674 -19.545 1.00 86.94 200 ILE A N 1
ATOM 1555 C CA . ILE A 1 200 ? 10.398 -7.884 -19.276 1.00 86.94 200 ILE A CA 1
ATOM 1556 C C . ILE A 1 200 ? 10.010 -9.348 -19.535 1.00 86.94 200 ILE A C 1
ATOM 1558 O O . ILE A 1 200 ? 9.312 -9.944 -18.714 1.00 86.94 200 ILE A O 1
ATOM 1562 N N . ALA A 1 201 ? 10.503 -9.962 -20.615 1.00 88.75 201 ALA A N 1
ATOM 1563 C CA . ALA A 1 201 ? 10.236 -11.367 -20.923 1.00 88.75 201 ALA A CA 1
ATOM 1564 C C . ALA A 1 201 ? 10.741 -12.318 -19.821 1.00 88.75 201 ALA A C 1
ATOM 1566 O O . ALA A 1 201 ? 10.020 -13.233 -19.417 1.00 88.75 201 ALA A O 1
ATOM 1567 N N . VAL A 1 202 ? 11.938 -12.073 -19.276 1.00 92.00 202 VAL A N 1
ATOM 1568 C CA . VAL A 1 202 ? 12.489 -12.862 -18.160 1.00 92.00 202 VAL A CA 1
ATOM 1569 C C . VAL A 1 202 ? 11.647 -12.699 -16.891 1.00 92.00 202 VAL A C 1
ATOM 1571 O O . VAL A 1 202 ? 11.354 -13.689 -16.219 1.00 92.00 202 VAL A O 1
ATOM 1574 N N . ILE A 1 203 ? 11.202 -11.478 -16.575 1.00 90.44 203 ILE A N 1
ATOM 1575 C CA . ILE A 1 203 ? 10.336 -11.219 -15.412 1.00 90.44 203 ILE A CA 1
ATOM 1576 C C . ILE A 1 203 ? 9.001 -11.963 -15.554 1.00 90.44 203 ILE A C 1
ATOM 1578 O O . ILE A 1 203 ? 8.547 -12.609 -14.607 1.00 90.44 203 ILE A O 1
ATOM 1582 N N . VAL A 1 204 ? 8.386 -11.920 -16.739 1.00 90.75 204 VAL A N 1
ATOM 1583 C CA . VAL A 1 204 ? 7.134 -12.638 -17.025 1.00 90.75 204 VAL A CA 1
ATOM 1584 C C . VAL A 1 204 ? 7.322 -14.151 -16.885 1.00 90.75 204 VAL A C 1
ATOM 1586 O O . VAL A 1 204 ? 6.488 -14.819 -16.269 1.00 90.75 204 VAL A O 1
ATOM 1589 N N . LEU A 1 205 ? 8.435 -14.695 -17.382 1.00 93.50 205 LEU A N 1
ATOM 1590 C CA . LEU A 1 205 ? 8.761 -16.114 -17.240 1.00 93.50 205 LEU A CA 1
ATOM 1591 C C . LEU A 1 205 ? 8.929 -16.513 -15.763 1.00 93.50 205 LEU A C 1
ATOM 1593 O O . LEU A 1 205 ? 8.370 -17.519 -15.324 1.00 93.50 205 LEU A O 1
ATOM 1597 N N . MET A 1 206 ? 9.627 -15.696 -14.971 1.00 92.25 206 MET A N 1
ATOM 1598 C CA . MET A 1 206 ? 9.781 -15.915 -13.528 1.00 92.25 206 MET A CA 1
ATOM 1599 C C . MET A 1 206 ? 8.447 -15.850 -12.778 1.00 92.25 206 MET A C 1
ATOM 1601 O O . MET A 1 206 ? 8.188 -16.681 -11.906 1.00 92.25 206 MET A O 1
ATOM 1605 N N . LEU A 1 207 ? 7.562 -14.911 -13.125 1.00 91.12 207 LEU A N 1
ATOM 1606 C CA . LEU A 1 207 ? 6.209 -14.835 -12.561 1.00 91.12 207 LEU A CA 1
ATOM 1607 C C . LEU A 1 207 ? 5.398 -16.101 -12.860 1.00 91.12 207 LEU A C 1
ATOM 1609 O O . LEU A 1 207 ? 4.723 -16.629 -11.973 1.00 91.12 207 LEU A O 1
ATOM 1613 N N . TRP A 1 208 ? 5.497 -16.620 -14.083 1.00 94.25 208 TRP A N 1
ATOM 1614 C CA . TRP A 1 208 ? 4.821 -17.852 -14.479 1.00 94.25 208 TRP A CA 1
ATOM 1615 C C . TRP A 1 208 ? 5.338 -19.075 -13.706 1.00 94.25 208 TRP A C 1
ATOM 1617 O O . TRP A 1 208 ? 4.544 -19.865 -13.187 1.00 94.25 208 TRP A O 1
ATOM 1627 N N . LEU A 1 209 ? 6.659 -19.192 -13.543 1.00 94.31 209 LEU A N 1
ATOM 1628 C CA . LEU A 1 209 ? 7.275 -20.243 -12.728 1.00 94.31 209 LEU A CA 1
ATOM 1629 C C . LEU A 1 209 ? 6.837 -20.150 -11.259 1.00 94.31 209 LEU A C 1
ATOM 1631 O O . LEU A 1 209 ? 6.403 -21.150 -10.683 1.00 94.31 209 LEU A O 1
ATOM 1635 N N . ASN A 1 210 ? 6.856 -18.949 -10.673 1.00 93.38 210 ASN A N 1
ATOM 1636 C CA . ASN A 1 210 ? 6.370 -18.710 -9.312 1.00 93.38 210 ASN A CA 1
ATOM 1637 C C . ASN A 1 210 ? 4.898 -19.118 -9.147 1.00 93.38 210 ASN A C 1
ATOM 1639 O O . ASN A 1 210 ? 4.533 -19.750 -8.151 1.00 93.38 210 ASN A O 1
ATOM 1643 N N . HIS A 1 211 ? 4.046 -18.822 -10.134 1.00 92.00 211 HIS A N 1
ATOM 1644 C CA . HIS A 1 211 ? 2.644 -19.241 -10.120 1.00 92.00 211 HIS A CA 1
ATOM 1645 C C . HIS A 1 211 ? 2.497 -20.771 -10.127 1.00 92.00 211 HIS A C 1
ATOM 1647 O O . HIS A 1 211 ? 1.695 -21.324 -9.366 1.00 92.00 211 HIS A O 1
ATOM 1653 N N . LEU A 1 212 ? 3.292 -21.476 -10.938 1.00 93.50 212 LEU A N 1
ATOM 1654 C CA . LEU A 1 212 ? 3.274 -22.938 -10.999 1.00 93.50 212 LEU A CA 1
ATOM 1655 C C . LEU A 1 212 ? 3.699 -23.570 -9.664 1.00 93.50 212 LEU A C 1
ATOM 1657 O O . LEU A 1 212 ? 3.021 -24.477 -9.168 1.00 93.50 212 LEU A O 1
ATOM 1661 N N . VAL A 1 213 ? 4.776 -23.062 -9.057 1.00 94.06 213 VAL A N 1
ATOM 1662 C CA . VAL A 1 213 ? 5.267 -23.506 -7.742 1.00 94.06 213 VAL A CA 1
ATOM 1663 C C . VAL A 1 213 ? 4.222 -23.240 -6.658 1.00 94.06 213 VAL A C 1
ATOM 1665 O O . VAL A 1 213 ? 3.880 -24.144 -5.894 1.00 94.06 213 VAL A O 1
ATOM 1668 N N . SER A 1 214 ? 3.630 -22.045 -6.639 1.00 93.25 214 SER A N 1
ATOM 1669 C CA . SER A 1 214 ? 2.559 -21.691 -5.701 1.00 93.25 214 SER A CA 1
ATOM 1670 C C . SER A 1 214 ? 1.352 -22.629 -5.831 1.00 93.25 214 SER A C 1
ATOM 1672 O O . SER A 1 214 ? 0.854 -23.164 -4.837 1.00 93.25 214 SER A O 1
ATOM 1674 N N . LYS A 1 215 ? 0.923 -22.947 -7.060 1.00 92.94 215 LYS A N 1
ATOM 1675 C CA . LYS A 1 215 ? -0.176 -23.893 -7.313 1.00 92.94 215 LYS A CA 1
ATOM 1676 C C . LYS A 1 215 ? 0.130 -25.292 -6.770 1.00 92.94 215 LYS A C 1
ATOM 1678 O O . LYS A 1 215 ? -0.766 -25.939 -6.218 1.00 92.94 215 LYS A O 1
ATOM 1683 N N . ARG A 1 216 ? 1.378 -25.757 -6.899 1.00 92.19 216 ARG A N 1
ATOM 1684 C CA . ARG A 1 216 ? 1.840 -27.026 -6.313 1.00 92.19 216 ARG A CA 1
ATOM 1685 C C . ARG A 1 216 ? 1.813 -26.965 -4.787 1.00 92.19 216 ARG A C 1
ATOM 1687 O O . ARG A 1 216 ? 1.209 -27.840 -4.173 1.00 92.19 216 ARG A O 1
ATOM 1694 N N . MET A 1 217 ? 2.348 -25.904 -4.187 1.00 92.50 217 MET A N 1
ATOM 1695 C CA . MET A 1 217 ? 2.338 -25.699 -2.735 1.00 92.50 217 MET A CA 1
ATOM 1696 C C . MET A 1 217 ? 0.912 -25.687 -2.162 1.00 92.50 217 MET A C 1
ATOM 1698 O O . MET A 1 217 ? 0.629 -26.364 -1.175 1.00 92.50 217 MET A O 1
ATOM 1702 N N . HIS A 1 218 ? -0.028 -24.998 -2.815 1.00 91.38 218 HIS A N 1
ATOM 1703 C CA . HIS A 1 218 ? -1.437 -24.991 -2.411 1.00 91.38 218 HIS A CA 1
ATOM 1704 C C . HIS A 1 218 ? -2.130 -26.349 -2.570 1.00 91.38 218 HIS A C 1
ATOM 1706 O O . HIS A 1 218 ? -3.089 -26.631 -1.849 1.00 91.38 218 HIS A O 1
ATOM 1712 N N . ARG A 1 219 ? -1.699 -27.189 -3.519 1.00 91.25 219 ARG A N 1
ATOM 1713 C CA . ARG A 1 219 ? -2.205 -28.562 -3.647 1.00 91.25 219 ARG A CA 1
ATOM 1714 C C . ARG A 1 219 ? -1.712 -29.419 -2.480 1.00 91.25 219 ARG A C 1
ATOM 1716 O O . ARG A 1 219 ? -2.542 -29.968 -1.765 1.00 91.25 219 ARG A O 1
ATOM 1723 N N . VAL A 1 220 ? -0.404 -29.419 -2.226 1.00 92.25 220 VAL A N 1
ATOM 1724 C CA . VAL A 1 220 ? 0.215 -30.181 -1.127 1.00 92.25 220 VAL A CA 1
ATOM 1725 C C . VAL A 1 220 ? -0.350 -29.755 0.231 1.00 92.25 220 VAL A C 1
ATOM 1727 O O . VAL A 1 220 ? -0.684 -30.597 1.058 1.00 92.25 220 VAL A O 1
ATOM 1730 N N . ARG A 1 221 ? -0.552 -28.449 0.459 1.00 90.50 221 ARG A N 1
ATOM 1731 C CA . ARG A 1 221 ? -1.177 -27.947 1.694 1.00 90.50 221 ARG A CA 1
ATOM 1732 C C . ARG A 1 221 ? -2.596 -28.486 1.890 1.00 90.50 221 ARG A C 1
ATOM 1734 O O . ARG A 1 221 ? -2.952 -28.835 3.009 1.00 90.50 221 ARG A O 1
ATOM 1741 N N . ARG A 1 222 ? -3.402 -28.554 0.824 1.00 90.81 222 ARG A N 1
ATOM 1742 C CA . ARG A 1 222 ? -4.769 -29.103 0.884 1.00 90.81 222 ARG A CA 1
ATOM 1743 C C . ARG A 1 222 ? -4.772 -30.599 1.178 1.00 90.81 222 ARG A C 1
ATOM 1745 O O . ARG A 1 222 ? -5.589 -31.048 1.969 1.00 90.81 222 ARG A O 1
ATOM 1752 N N . GLU A 1 223 ? -3.846 -31.345 0.584 1.00 92.00 223 GLU A N 1
ATOM 1753 C CA . GLU A 1 223 ? -3.679 -32.778 0.848 1.00 92.00 223 GLU A CA 1
ATOM 1754 C C . GLU A 1 223 ? -3.222 -33.040 2.291 1.00 92.00 223 GLU A C 1
ATOM 1756 O O . GLU A 1 223 ? -3.761 -33.922 2.948 1.00 92.00 223 GLU A O 1
ATOM 1761 N N . CYS A 1 224 ? -2.304 -32.226 2.819 1.00 89.56 224 CYS A N 1
ATOM 1762 C CA . CYS A 1 224 ? -1.831 -32.328 4.201 1.00 89.56 224 CYS A CA 1
ATOM 1763 C C . CYS A 1 224 ? -2.927 -32.005 5.231 1.00 89.56 224 CYS A C 1
ATOM 1765 O O . CYS A 1 224 ? -3.021 -32.690 6.243 1.00 89.56 224 CYS A O 1
ATOM 1767 N N . ILE A 1 225 ? -3.772 -30.997 4.968 1.00 92.56 225 ILE A N 1
ATOM 1768 C CA . ILE A 1 225 ? -4.938 -30.696 5.818 1.00 92.56 225 ILE A CA 1
ATOM 1769 C C . ILE A 1 225 ? -5.926 -31.869 5.781 1.00 92.56 225 ILE A C 1
ATOM 1771 O O . ILE A 1 225 ? -6.310 -32.357 6.832 1.00 92.56 225 ILE A O 1
ATOM 1775 N N . ARG A 1 226 ? -6.243 -32.390 4.588 1.00 87.38 226 ARG A N 1
ATOM 1776 C CA . ARG A 1 226 ? -7.174 -33.518 4.422 1.00 87.38 226 ARG A CA 1
ATOM 1777 C C . ARG A 1 226 ? -6.710 -34.811 5.102 1.00 87.38 226 ARG A C 1
ATOM 1779 O O . ARG A 1 226 ? -7.551 -35.588 5.513 1.00 87.38 226 ARG A O 1
ATOM 1786 N N . ASN A 1 227 ? -5.403 -35.060 5.185 1.00 84.81 227 ASN A N 1
ATOM 1787 C CA . ASN A 1 227 ? -4.858 -36.244 5.862 1.00 84.81 227 ASN A CA 1
ATOM 1788 C C . ASN A 1 227 ? -4.715 -36.067 7.388 1.00 84.81 227 ASN A C 1
ATOM 1790 O O . ASN A 1 227 ? -4.317 -37.013 8.064 1.00 84.81 227 ASN A O 1
ATOM 1794 N N . LYS A 1 228 ? -4.942 -34.856 7.916 1.00 73.12 228 LYS A N 1
ATOM 1795 C CA . LYS A 1 228 ? -4.897 -34.549 9.355 1.00 73.12 228 LYS A CA 1
ATOM 1796 C C . LYS A 1 228 ? -6.273 -34.585 10.030 1.00 73.12 228 LYS A C 1
ATOM 1798 O O . LYS A 1 228 ? -6.295 -34.604 11.259 1.00 73.12 228 LYS A O 1
ATOM 1803 N N . ASP A 1 229 ? -7.349 -34.565 9.243 1.00 53.44 229 ASP A N 1
ATOM 1804 C CA . ASP A 1 229 ? -8.743 -34.763 9.667 1.00 53.44 229 ASP A CA 1
ATOM 1805 C C . ASP A 1 229 ? -9.111 -36.257 9.622 1.00 53.44 229 ASP A C 1
ATOM 1807 O O . ASP A 1 229 ? -9.878 -36.699 10.507 1.00 53.44 229 ASP A O 1
#

Foldseek 3Di:
DDDDPVCLLVVVVCVVVVVVVVVDPDDLVSDDDDPPVPDPVNVCVQLVVVCVVVVNPPVVSVCVVCVVVLVVVLVLVLVLLVLVVVVVVLVLVCVPDPDDPVSVVVVVVSVVVSVVSVSVVVSVVVVVVVVLVSLVVSLVRPPDPDDPPPNVVSVVVSVVVVVVVVVSVVVSCVVVVVVSVVVVLVVQCVRVPPVSVVVVVVVVVVVVVVVVVVVVVVVVVVVVVVVVD

InterPro domains:
  IPR011527 ABC transporter type 1, transmembrane domain [PF00664] (134-224)
  IPR011527 ABC transporter type 1, transmembrane domain [PS50929] (134-229)
  IPR036640 ABC transporter type 1, transmembrane domain superfamily [G3DSA:1.20.1560.10] (45-229)
  IPR036640 ABC transporter type 1, transmembrane domain superfamily [SSF90123] (60-225)
  IPR050173 ATP-binding cassette transporter C-like [PTHR24223] (2-229)

Sequence (229 aa):
MSAGIVSRIFLSWARPRMDQAHKRQLNSSDVWSLPCPFQADTIVQTFQKPLVLFKRSLPRALFQVFGLRFFMTGLTILVSMLCSLVGPLALLSDLSDDQNQSQVVIVSTWVGLVFAAQMVQALADCYTGLQNEYEKLLKLSPSSRKKKSTGVLTTMYTSDCESLVRSTAVVHQMWLIPLQIVVICYMLVRVLDIAAVAGIAVIVLMLWLNHLVSKRMHRVRRECIRNKD

Secondary structure (DSSP, 8-state):
----HHHHHTTTTTHHHHHHHHHSPPPTTSSPPPPGGG-HHHHHHHHHHHHHHTTT-HHHHHHHHHHHHHHHHHHHHHHHHHHHTHHHHHHHHHTT-S--HHHHHHHHHHHHHHHHHHHHHHHHHHHHHHHHHHHHHHHHSS---S-TTHHHHHHHHHHHHHHHHHHHHHHHHHHHHHHHHHHHHHHHHHHHTTHHHHHHHHHHHHHHHHHHHHHHHHHHHHHHHHTT-